Protein AF-0000000080589705 (afdb_homodimer)

pLDDT: mean 82.57, std 18.15, range [18.22, 97.38]

Radius of gyration: 17.24 Å; Cα contacts (8 Å, |Δi|>4): 292; chains: 2; bounding box: 43×40×52 Å

Sequence (240 aa):
MWFRGISSGHLKLGNVLEAKTDVSWNSKVSGYASSGDMDQWVVYLIQCPTKNNISWVTMIAGYSKYGNVKFAWELFNRLTEKDLLSVNAMISCIAQNNRRRPFSCSMRCLKLKIMSNQMKMWFRGISSGHLKLGNVLEAKTDVSWNSKVSGYASSGDMDQWVVYLIQCPTKNNISWVTMIAGYSKYGNVKFAWELFNRLTEKDLLSVNAMISCIAQNNRRRPFSCSMRCLKLKIMSNQMK

Solvent-accessible surface area (backbone atoms only — not comparable to full-atom values): 12926 Å² total; per-residue (Å²): 131,86,74,81,60,51,84,77,21,44,64,44,44,45,46,40,59,65,39,97,40,75,66,18,47,48,41,47,39,40,19,23,36,36,28,62,40,57,70,61,25,51,53,46,63,74,61,59,88,66,92,45,74,67,48,52,41,46,48,29,44,32,27,33,69,71,63,36,58,69,61,25,50,54,54,58,69,64,44,86,74,76,45,72,68,46,51,40,38,49,46,25,32,44,11,47,71,36,54,89,46,61,51,67,57,37,54,49,50,51,43,53,50,46,52,51,56,66,70,98,135,91,79,68,65,64,85,76,20,45,64,43,45,46,45,41,59,66,38,96,39,75,65,18,49,48,40,46,37,41,20,22,37,35,28,63,40,57,71,63,25,50,55,46,61,74,61,60,88,66,91,45,74,65,46,51,38,46,49,30,46,32,28,32,69,71,63,36,57,69,60,26,50,54,53,59,69,64,44,86,72,66,44,72,67,44,51,39,39,49,46,26,31,44,10,47,71,37,53,88,46,61,51,68,56,35,54,50,50,51,42,52,50,47,51,53,56,65,72,96

Organism: Ricinus communis (NCBI:txid3988)

Structure (mmCIF, N/CA/C/O backbone):
data_AF-0000000080589705-model_v1
#
loop_
_entity.id
_entity.type
_entity.pdbx_description
1 polymer 'Pentatricopeptide repeat-containing protein'
#
loop_
_atom_site.group_PDB
_atom_site.id
_atom_site.type_symbol
_atom_site.label_atom_id
_atom_site.label_alt_id
_atom_site.label_comp_id
_atom_site.label_asym_id
_atom_site.label_entity_id
_atom_site.label_seq_id
_atom_site.pdbx_PDB_ins_code
_atom_site.Cartn_x
_atom_site.Cartn_y
_atom_site.Cartn_z
_atom_site.occupancy
_atom_site.B_iso_or_equiv
_atom_site.auth_seq_id
_atom_site.auth_comp_id
_atom_site.auth_asym_id
_atom_site.auth_atom_id
_atom_site.pdbx_PDB_model_num
ATOM 1 N N . MET A 1 1 ? -16.641 -10.172 15.922 1 18.22 1 MET A N 1
ATOM 2 C CA . MET A 1 1 ? -15.852 -10 17.125 1 18.22 1 MET A CA 1
ATOM 3 C C . MET A 1 1 ? -14.656 -9.094 16.875 1 18.22 1 MET A C 1
ATOM 5 O O . MET A 1 1 ? -13.867 -8.82 17.781 1 18.22 1 MET A O 1
ATOM 9 N N . TRP A 1 2 ? -14.508 -8.742 15.898 1 19.73 2 TRP A N 1
ATOM 10 C CA . TRP A 1 2 ? -13.148 -8.617 15.383 1 19.73 2 TRP A CA 1
ATOM 11 C C . TRP A 1 2 ? -12.469 -7.363 15.922 1 19.73 2 TRP A C 1
ATOM 13 O O . TRP A 1 2 ? -11.352 -7.426 16.438 1 19.73 2 TRP A O 1
ATOM 23 N N . PHE A 1 3 ? -13.023 -6.105 15.461 1 29.8 3 PHE A N 1
ATOM 24 C CA . PHE A 1 3 ? -12.758 -4.672 15.43 1 29.8 3 PHE A CA 1
ATOM 25 C C . PHE A 1 3 ? -13.305 -3.996 16.688 1 29.8 3 PHE A C 1
ATOM 27 O O . PHE A 1 3 ? -13.875 -2.904 16.609 1 29.8 3 PHE A O 1
ATOM 34 N N . ARG A 1 4 ? -13.469 -4.379 17.812 1 32.69 4 ARG A N 1
ATOM 35 C CA . ARG A 1 4 ? -14.086 -3.676 18.938 1 32.69 4 ARG A CA 1
ATOM 36 C C . ARG A 1 4 ? -13.234 -2.479 19.359 1 32.69 4 ARG A C 1
ATOM 38 O O . ARG A 1 4 ? -12.102 -2.645 19.812 1 32.69 4 ARG A O 1
ATOM 45 N N . GLY A 1 5 ? -12.836 -1.234 18.891 1 34 5 GLY A N 1
ATOM 46 C CA . GLY A 1 5 ? -11.953 -0.521 17.984 1 34 5 GLY A CA 1
ATOM 47 C C . GLY A 1 5 ? -10.617 -0.159 18.609 1 34 5 GLY A C 1
ATOM 48 O O . GLY A 1 5 ? -10.391 -0.422 19.797 1 34 5 GLY A O 1
ATOM 49 N N . ILE A 1 6 ? -9.711 1.242 18.594 1 41.25 6 ILE A N 1
ATOM 50 C CA . ILE A 1 6 ? -8.422 1.865 18.859 1 41.25 6 ILE A CA 1
ATOM 51 C C . ILE A 1 6 ? -8.273 2.135 20.359 1 41.25 6 ILE A C 1
ATOM 53 O O . ILE A 1 6 ? -7.156 2.312 20.859 1 41.25 6 ILE A O 1
ATOM 57 N N . SER A 1 7 ? -8.992 2.365 21.125 1 40.03 7 SER A N 1
ATOM 58 C CA . SER A 1 7 ? -8.742 2.805 22.484 1 40.03 7 SER A CA 1
ATOM 59 C C . SER A 1 7 ? -8.031 1.723 23.297 1 40.03 7 SER A C 1
ATOM 61 O O . SER A 1 7 ? -7.031 1.992 23.953 1 40.03 7 SER A O 1
ATOM 63 N N . SER A 1 8 ? -8.57 0.608 23.672 1 40.66 8 SER A N 1
ATOM 64 C CA . SER A 1 8 ? -8.219 -0.76 24.031 1 40.66 8 SER A CA 1
ATOM 65 C C . SER A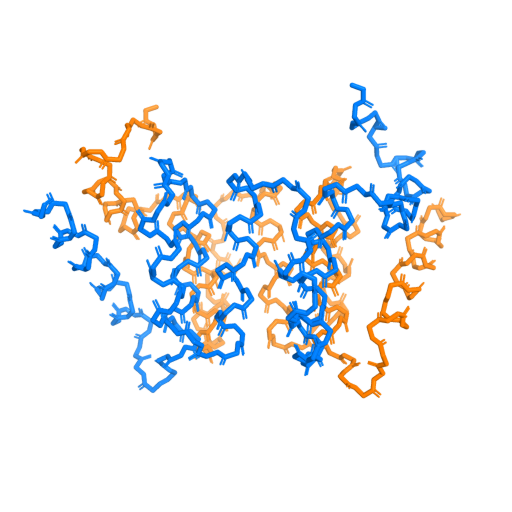 1 8 ? -7.547 -1.491 22.875 1 40.66 8 SER A C 1
ATOM 67 O O . SER A 1 8 ? -7.082 -2.621 23.031 1 40.66 8 SER A O 1
ATOM 69 N N . GLY A 1 9 ? -7.418 -0.94 21.75 1 43.78 9 GLY A N 1
ATOM 70 C CA . GLY A 1 9 ? -7.125 -1.167 20.344 1 43.78 9 GLY A CA 1
ATOM 71 C C . GLY A 1 9 ? -5.641 -1.311 20.062 1 43.78 9 GLY A C 1
ATOM 72 O O . GLY A 1 9 ? -5.234 -2.156 19.25 1 43.78 9 GLY A O 1
ATOM 73 N N . HIS A 1 10 ? -4.922 -0.305 20.688 1 50.44 10 HIS A N 1
ATOM 74 C CA . HIS A 1 10 ? -3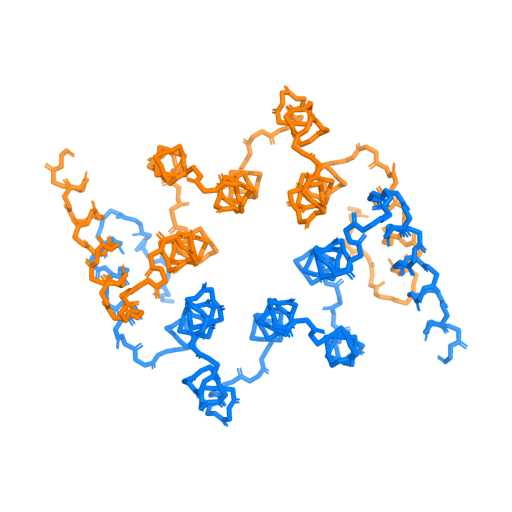.475 -0.363 20.516 1 50.44 10 HIS A CA 1
ATOM 75 C C . HIS A 1 10 ? -2.912 -1.683 21.031 1 50.44 10 HIS A C 1
ATOM 77 O O . HIS A 1 10 ? -2.037 -2.279 20.391 1 50.44 10 HIS A O 1
ATOM 83 N N . LEU A 1 11 ? -3.311 -1.905 22.281 1 51.06 11 LEU A N 1
ATOM 84 C CA . LEU A 1 11 ? -2.9 -3.197 22.828 1 51.06 11 LEU A CA 1
ATOM 85 C C . LEU A 1 11 ? -3.346 -4.332 21.906 1 51.06 11 LEU A C 1
ATOM 87 O O . LEU A 1 11 ? -2.604 -5.297 21.703 1 51.06 11 LEU A O 1
ATOM 91 N N . LYS A 1 12 ? -4.406 -4.105 21.391 1 55.84 12 LYS A N 1
ATOM 92 C CA . LYS A 1 12 ? -4.977 -5.09 20.469 1 55.84 12 LYS A CA 1
ATOM 93 C C . LYS A 1 12 ? -4.207 -5.121 19.156 1 55.84 12 LYS A C 1
ATOM 95 O O . LYS A 1 12 ? -3.957 -6.191 18.594 1 55.84 12 LYS A O 1
ATOM 100 N N . LEU A 1 13 ? -3.641 -3.914 18.984 1 61.09 13 LEU A N 1
ATOM 101 C CA . LEU A 1 13 ? -2.873 -3.881 17.734 1 61.09 13 LEU A CA 1
ATOM 102 C C . LEU A 1 13 ? -1.567 -4.656 17.891 1 61.09 13 LEU A C 1
ATOM 104 O O . LEU A 1 13 ? -1.202 -5.441 17 1 61.09 13 LEU A O 1
ATOM 108 N N . GLY A 1 14 ? -1.057 -4.379 19.078 1 63.47 14 GLY A N 1
ATOM 109 C CA . GLY A 1 14 ? 0.161 -5.129 19.344 1 63.47 14 GLY A CA 1
ATOM 110 C C . GLY A 1 14 ? -0.058 -6.629 19.391 1 63.47 14 GLY A C 1
ATOM 111 O O . GLY A 1 14 ? 0.742 -7.395 18.844 1 63.47 14 GLY A O 1
ATOM 112 N N . ASN A 1 15 ? -1.058 -6.906 19.938 1 65.81 15 ASN A N 1
ATOM 113 C CA . ASN A 1 15 ? -1.391 -8.32 20.031 1 65.81 15 ASN A CA 1
ATOM 114 C C . ASN A 1 15 ? -1.744 -8.914 18.672 1 65.81 15 ASN A C 1
ATOM 116 O O . ASN A 1 15 ? -1.37 -10.047 18.359 1 65.81 15 ASN A O 1
ATOM 120 N N . VAL A 1 16 ? -2.352 -8.094 18 1 64.5 16 VAL A N 1
ATOM 121 C CA . VAL A 1 16 ? -2.773 -8.547 16.688 1 64.5 16 VAL A CA 1
ATOM 122 C C . VAL A 1 16 ? -1.548 -8.789 15.805 1 64.5 16 VAL A C 1
ATOM 124 O O . VAL A 1 16 ? -1.5 -9.758 15.047 1 64.5 16 VAL A O 1
ATOM 127 N N . LEU A 1 17 ? -0.577 -7.918 16.047 1 72.81 17 LEU A N 1
ATOM 128 C CA . LEU A 1 17 ? 0.614 -8.031 15.219 1 72.81 17 LEU A CA 1
ATOM 129 C C . LEU A 1 17 ? 1.449 -9.242 15.625 1 72.81 17 LEU A C 1
ATOM 131 O O . LEU A 1 17 ? 2.213 -9.773 14.812 1 72.81 17 LEU A O 1
ATOM 135 N N . GLU A 1 18 ? 1.1 -9.648 16.812 1 73.75 18 GLU A N 1
ATOM 136 C CA . GLU A 1 18 ? 1.906 -10.766 17.297 1 73.75 18 GLU A CA 1
ATOM 137 C C . GLU A 1 18 ? 1.165 -12.094 17.141 1 73.75 18 GLU A C 1
ATOM 139 O O . GLU A 1 18 ? 1.788 -13.141 16.984 1 73.75 18 GLU A O 1
ATOM 144 N N . ALA A 1 19 ? -0.093 -11.977 17.109 1 76.81 19 ALA A N 1
ATOM 145 C CA . ALA A 1 19 ? -0.904 -13.18 16.969 1 76.81 19 ALA A CA 1
ATOM 146 C C . ALA A 1 19 ? -0.835 -13.711 15.539 1 76.81 19 ALA A C 1
ATOM 148 O O . ALA A 1 19 ? -0.583 -12.953 14.594 1 76.81 19 ALA A O 1
ATOM 149 N N . LYS A 1 20 ? -0.978 -15.078 15.492 1 80.94 20 LYS A N 1
ATOM 150 C CA . LYS A 1 20 ? -1.036 -15.703 14.172 1 80.94 20 LYS A CA 1
ATOM 151 C C . LYS A 1 20 ? -2.436 -15.594 13.57 1 80.94 20 LYS A C 1
ATOM 153 O O . LYS A 1 20 ? -3.271 -16.469 13.766 1 80.94 20 LYS A O 1
ATOM 158 N N . THR A 1 21 ? -2.645 -14.586 13.031 1 83.12 21 THR A N 1
ATOM 159 C CA . THR A 1 21 ? -3.914 -14.297 12.375 1 83.12 21 THR A CA 1
ATOM 160 C C . THR A 1 21 ? -3.688 -13.844 10.93 1 83.12 21 THR A C 1
ATOM 162 O O . THR A 1 21 ?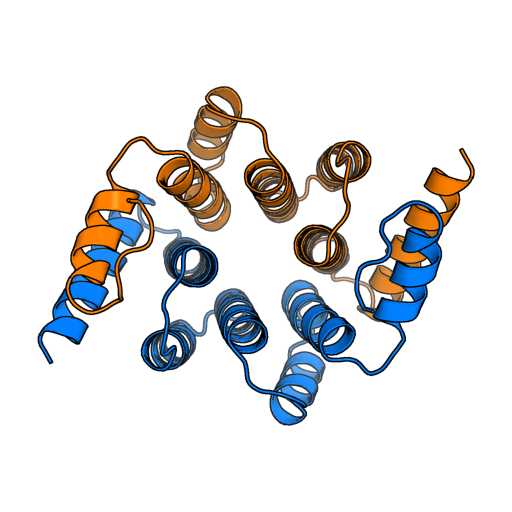 -2.549 -13.609 10.523 1 83.12 21 THR A O 1
ATOM 165 N N . ASP A 1 22 ? -4.789 -13.859 10.188 1 83.94 22 ASP A N 1
ATOM 166 C CA . ASP A 1 22 ? -4.711 -13.336 8.828 1 83.94 22 ASP A CA 1
ATOM 167 C C . ASP A 1 22 ? -4.191 -11.898 8.82 1 83.94 22 ASP A C 1
ATOM 169 O O . ASP A 1 22 ? -3.451 -11.508 7.914 1 83.94 22 ASP A O 1
ATOM 173 N N . VAL A 1 23 ? -4.523 -11.242 9.859 1 80.62 23 VAL A N 1
ATOM 174 C CA . VAL A 1 23 ? -4.137 -9.844 9.969 1 80.62 23 VAL A CA 1
ATOM 175 C C . VAL A 1 23 ? -2.625 -9.734 10.164 1 80.62 23 VAL A C 1
ATOM 177 O O . VAL A 1 23 ? -1.955 -8.977 9.461 1 80.62 23 VAL A O 1
ATOM 180 N N . SER A 1 24 ? -2.143 -10.516 11.102 1 86.62 24 SER A N 1
ATOM 181 C CA . SER A 1 24 ? -0.706 -10.461 11.352 1 86.62 24 SER A CA 1
ATOM 182 C C . SER A 1 24 ? 0.085 -10.953 10.141 1 86.62 24 SER A C 1
ATOM 184 O O . SER A 1 24 ? 1.175 -10.445 9.867 1 86.62 24 SER A O 1
ATOM 186 N N . TRP A 1 25 ? -0.465 -11.945 9.414 1 91.94 25 TRP A N 1
ATOM 187 C CA . TRP A 1 25 ? 0.205 -12.438 8.211 1 91.94 25 TRP A CA 1
ATOM 188 C C . TRP A 1 25 ? 0.369 -11.32 7.188 1 91.94 25 TRP A C 1
ATOM 190 O O . TRP A 1 25 ? 1.463 -11.109 6.656 1 91.94 25 TRP A O 1
ATOM 200 N N . ASN A 1 26 ? -0.73 -10.602 6.945 1 91.12 26 ASN A N 1
ATOM 201 C CA . ASN A 1 26 ? -0.671 -9.508 5.984 1 91.12 26 ASN A CA 1
ATOM 202 C C . ASN A 1 26 ? 0.351 -8.453 6.395 1 91.12 26 ASN A C 1
ATOM 204 O O . ASN A 1 26 ? 1.049 -7.895 5.547 1 91.12 26 ASN A O 1
ATOM 208 N N . SER A 1 27 ? 0.414 -8.227 7.637 1 91.44 27 SER A N 1
ATOM 209 C CA . SER A 1 27 ? 1.369 -7.242 8.141 1 91.44 27 SER A CA 1
ATOM 210 C C . SER A 1 27 ? 2.805 -7.723 7.945 1 91.44 27 SER A C 1
ATOM 212 O O . SER A 1 27 ? 3.68 -6.938 7.566 1 91.44 27 SER A O 1
ATOM 214 N N . LYS A 1 28 ? 3 -8.977 8.172 1 93.56 28 LYS A N 1
ATOM 215 C CA . LYS A 1 28 ? 4.336 -9.539 8.016 1 93.56 28 LYS A CA 1
ATOM 216 C C . LYS A 1 28 ? 4.758 -9.555 6.547 1 93.56 28 LYS A C 1
ATOM 218 O O . LYS A 1 28 ? 5.887 -9.188 6.219 1 93.56 28 LYS A O 1
ATOM 223 N N . VAL A 1 29 ? 3.865 -9.914 5.738 1 95.31 29 VAL A N 1
ATOM 224 C CA . VAL A 1 29 ? 4.16 -9.93 4.309 1 95.31 29 VAL A CA 1
ATOM 225 C C . VAL A 1 29 ? 4.496 -8.516 3.84 1 95.31 29 VAL A C 1
ATOM 227 O O . VAL A 1 29 ? 5.512 -8.297 3.174 1 95.31 29 VAL A O 1
ATOM 230 N N . SER A 1 30 ? 3.664 -7.566 4.215 1 95.44 30 SER A N 1
ATOM 231 C CA . SER A 1 30 ? 3.912 -6.18 3.844 1 95.44 30 SER A CA 1
ATOM 232 C C . SER A 1 30 ? 5.207 -5.664 4.461 1 95.44 30 SER A C 1
ATOM 234 O O . SER A 1 30 ? 5.969 -4.941 3.811 1 95.44 30 SER A O 1
ATOM 236 N N . GLY A 1 31 ? 5.449 -6.047 5.695 1 93.94 31 GLY A N 1
ATOM 237 C CA . GLY A 1 31 ? 6.633 -5.59 6.41 1 93.94 31 GLY A CA 1
ATOM 238 C C . GLY A 1 31 ? 7.926 -6.129 5.824 1 93.94 31 GLY A C 1
ATOM 239 O O . GLY A 1 31 ? 8.867 -5.371 5.586 1 93.94 31 GLY A O 1
ATOM 240 N N . TYR A 1 32 ? 7.977 -7.371 5.539 1 95.69 32 TYR A N 1
ATOM 241 C CA . TYR A 1 32 ? 9.18 -7.977 4.977 1 95.69 32 TYR A CA 1
ATOM 242 C C . TYR A 1 32 ? 9.422 -7.484 3.555 1 95.69 32 TYR A C 1
ATOM 244 O O . TYR A 1 32 ? 10.57 -7.316 3.139 1 95.69 32 TYR A O 1
ATOM 252 N N . ALA A 1 33 ? 8.352 -7.238 2.816 1 96.62 33 ALA A N 1
ATOM 253 C CA . ALA A 1 33 ? 8.516 -6.641 1.495 1 96.62 33 ALA A CA 1
ATOM 254 C C . ALA A 1 33 ? 9.117 -5.242 1.598 1 96.62 33 ALA A C 1
ATOM 256 O O . ALA A 1 33 ? 10.039 -4.898 0.853 1 96.62 33 ALA A O 1
ATOM 257 N N . SER A 1 34 ? 8.68 -4.488 2.578 1 95.88 34 SER A N 1
ATOM 258 C CA . SER A 1 34 ? 9.094 -3.096 2.725 1 95.88 34 SER A CA 1
ATOM 259 C C . SER A 1 34 ? 10.508 -2.996 3.283 1 95.88 34 SER A C 1
ATOM 261 O O . SER A 1 34 ? 11.242 -2.066 2.953 1 95.88 34 SER A O 1
ATOM 263 N N . SER A 1 35 ? 10.898 -3.965 4.062 1 94.75 35 SER A N 1
ATOM 264 C CA . SER A 1 35 ? 12.227 -3.949 4.66 1 94.75 35 SER A CA 1
ATOM 265 C C . SER A 1 35 ? 13.281 -4.473 3.688 1 94.75 35 SER A C 1
ATOM 267 O O . SER A 1 35 ? 14.484 -4.309 3.914 1 94.75 35 SER A O 1
ATOM 269 N N . GLY A 1 36 ? 12.781 -5.164 2.666 1 94.12 36 GLY A N 1
ATOM 270 C CA . GLY A 1 36 ? 13.703 -5.715 1.683 1 94.12 36 GLY A CA 1
ATOM 271 C C . GLY A 1 36 ? 14.211 -7.094 2.055 1 94.12 36 GLY A C 1
ATOM 272 O O . GLY A 1 36 ? 15.203 -7.57 1.488 1 94.12 36 GLY A O 1
ATOM 273 N N . ASP A 1 37 ? 13.641 -7.641 3.051 1 95.81 37 ASP A N 1
ATOM 274 C CA . ASP A 1 37 ? 13.992 -9.008 3.426 1 95.81 37 ASP A CA 1
ATOM 275 C C . ASP A 1 37 ? 13.234 -10.023 2.572 1 95.81 37 ASP A C 1
ATOM 277 O O . ASP A 1 37 ? 12.266 -10.633 3.031 1 95.81 37 ASP A O 1
ATOM 281 N N . MET A 1 38 ? 13.719 -10.289 1.404 1 95.62 38 MET A N 1
ATOM 282 C CA . MET A 1 38 ? 13.039 -11.125 0.419 1 95.62 38 MET A CA 1
ATOM 283 C C . MET A 1 38 ? 12.938 -12.562 0.905 1 95.62 38 MET A C 1
ATOM 285 O O . MET A 1 38 ? 11.938 -13.234 0.661 1 95.62 38 MET A O 1
ATOM 289 N N . ASP A 1 39 ? 13.961 -13.031 1.603 1 96.19 39 ASP A N 1
ATOM 290 C CA . ASP A 1 39 ? 13.945 -14.406 2.078 1 96.19 39 ASP A CA 1
ATOM 291 C C . ASP A 1 39 ? 12.758 -14.656 3 1 96.19 39 ASP A C 1
ATOM 293 O O . ASP A 1 39 ? 11.992 -15.609 2.795 1 96.19 39 ASP A O 1
ATOM 297 N N . GLN A 1 40 ? 12.602 -13.797 3.955 1 96.19 40 GLN A N 1
ATOM 298 C CA . GLN A 1 40 ? 11.477 -13.961 4.867 1 96.19 40 GLN A CA 1
ATOM 299 C C . GLN A 1 40 ? 10.156 -13.695 4.16 1 96.19 40 GLN A C 1
ATOM 301 O O . GLN A 1 40 ? 9.141 -14.328 4.469 1 96.19 40 GLN A O 1
ATOM 306 N N . TRP A 1 41 ? 10.117 -12.789 3.242 1 97.06 41 TRP A N 1
ATOM 307 C CA . TRP A 1 41 ? 8.914 -12.492 2.48 1 97.06 41 TRP A CA 1
ATOM 308 C C . TRP A 1 41 ? 8.406 -13.742 1.763 1 97.06 41 TRP A C 1
ATOM 310 O O . TRP A 1 41 ? 7.219 -14.07 1.837 1 97.06 41 TRP A O 1
ATOM 320 N N . VAL A 1 42 ? 9.312 -14.477 1.186 1 96.38 42 VAL A N 1
ATOM 321 C CA . VAL A 1 42 ? 8.961 -15.68 0.433 1 96.38 42 VAL A CA 1
ATOM 322 C C . VAL A 1 42 ? 8.469 -16.766 1.389 1 96.38 42 VAL A C 1
ATOM 324 O O . VAL A 1 42 ? 7.52 -17.484 1.078 1 96.38 42 VAL A O 1
ATOM 327 N N . VAL A 1 43 ? 9.07 -16.812 2.488 1 96.31 43 VAL A N 1
ATOM 328 C CA . VAL A 1 43 ? 8.656 -17.781 3.492 1 96.31 43 VAL A CA 1
ATOM 329 C C . VAL A 1 43 ? 7.195 -17.562 3.871 1 96.31 43 VAL A C 1
ATOM 331 O O . VAL A 1 43 ? 6.41 -18.5 3.934 1 96.31 43 VAL A O 1
ATOM 334 N N . TYR A 1 44 ? 6.836 -16.375 4.07 1 95.06 44 TYR A N 1
ATOM 335 C CA . TYR A 1 44 ? 5.465 -16.062 4.457 1 95.06 44 TYR A CA 1
ATOM 336 C C . TYR A 1 44 ? 4.512 -16.25 3.281 1 95.06 44 TYR A C 1
ATOM 338 O O . TYR A 1 44 ? 3.357 -16.641 3.465 1 95.06 44 TYR A O 1
ATOM 346 N N . LEU A 1 45 ? 4.988 -15.992 2.051 1 96.19 45 LEU A N 1
ATOM 347 C CA . LEU A 1 45 ? 4.137 -16.203 0.886 1 96.19 45 LEU A CA 1
ATOM 348 C C . LEU A 1 45 ? 3.727 -17.672 0.776 1 96.19 45 LEU A C 1
ATOM 350 O O . LEU A 1 45 ? 2.564 -17.969 0.493 1 96.19 45 LEU A O 1
ATOM 354 N N . ILE A 1 46 ? 4.684 -18.453 1.12 1 94.06 46 ILE A N 1
ATOM 355 C CA . ILE A 1 46 ? 4.445 -19.891 1.028 1 94.06 46 ILE A CA 1
ATOM 356 C C . ILE A 1 46 ? 3.5 -20.328 2.143 1 94.06 46 ILE A C 1
ATOM 358 O O . ILE A 1 46 ? 2.682 -21.234 1.949 1 94.06 46 ILE A O 1
ATOM 362 N N . GLN A 1 47 ? 3.506 -19.641 3.23 1 92.69 47 GLN A N 1
ATOM 363 C CA . GLN A 1 47 ? 2.729 -20.016 4.406 1 92.69 47 GLN A CA 1
ATOM 364 C C . GLN A 1 47 ? 1.443 -19.203 4.5 1 92.69 47 GLN A C 1
ATOM 366 O O . GLN A 1 47 ? 0.969 -18.906 5.602 1 92.69 47 GLN A O 1
ATOM 371 N N . CYS A 1 48 ? 0.833 -18.828 3.438 1 94.31 48 CYS A N 1
ATOM 372 C CA . CYS A 1 48 ? -0.398 -18.047 3.475 1 94.31 48 CYS A CA 1
ATOM 373 C C . CYS A 1 48 ? -1.539 -18.859 4.078 1 94.31 48 CYS A C 1
ATOM 375 O O . CYS A 1 48 ? -1.93 -19.891 3.533 1 94.31 48 CYS A O 1
ATOM 377 N N . PRO A 1 49 ? -2.076 -18.406 5.184 1 88.06 49 PRO A N 1
ATOM 378 C CA . PRO A 1 49 ? -3.109 -19.203 5.852 1 88.06 49 PRO A CA 1
ATOM 379 C C . PRO A 1 49 ? -4.43 -19.219 5.082 1 88.06 49 PRO A C 1
ATOM 381 O O . PRO A 1 49 ? -5.098 -20.266 5.023 1 88.06 49 PRO A O 1
ATOM 384 N N . THR A 1 50 ? -4.914 -18.062 4.629 1 86.5 50 THR A N 1
ATOM 385 C CA . THR A 1 50 ? -6.148 -17.906 3.865 1 86.5 50 THR A CA 1
ATOM 386 C C . THR A 1 50 ? -5.938 -16.969 2.682 1 86.5 50 THR A C 1
ATOM 388 O O . THR A 1 50 ? -5.422 -15.859 2.846 1 86.5 50 THR A O 1
ATOM 391 N N . LYS A 1 51 ? -6.348 -17.578 1.571 1 84.44 51 LYS A N 1
ATOM 392 C CA . LYS A 1 51 ? -6.281 -16.719 0.386 1 84.44 51 LYS A CA 1
ATOM 393 C C . LYS A 1 51 ? -7.609 -16.016 0.138 1 84.44 51 LYS A C 1
ATOM 395 O O . LYS A 1 51 ? -8.602 -16.656 -0.223 1 84.44 51 LYS A O 1
ATOM 400 N N . ASN A 1 52 ? -7.555 -14.797 0.47 1 86.62 52 ASN A N 1
ATOM 401 C CA . ASN A 1 52 ? -8.703 -13.93 0.2 1 86.62 52 ASN A CA 1
ATOM 402 C C . ASN A 1 52 ? -8.281 -12.656 -0.532 1 86.62 52 ASN A C 1
ATOM 404 O O . ASN A 1 52 ? -7.129 -12.523 -0.94 1 86.62 52 ASN A O 1
ATOM 408 N N . ASN A 1 53 ? -9.227 -11.727 -0.721 1 86.5 53 ASN A N 1
ATOM 409 C CA . ASN A 1 53 ? -8.961 -10.523 -1.502 1 86.5 53 ASN A CA 1
ATOM 410 C C . ASN A 1 53 ? -7.844 -9.695 -0.877 1 86.5 53 ASN A C 1
ATOM 412 O O . ASN A 1 53 ? -6.965 -9.195 -1.584 1 86.5 53 ASN A O 1
ATOM 416 N N . ILE A 1 54 ? -7.828 -9.664 0.417 1 87.75 54 ILE A N 1
ATOM 417 C CA . ILE A 1 54 ? -6.855 -8.836 1.119 1 87.75 54 ILE A CA 1
ATOM 418 C C . ILE A 1 54 ? -5.461 -9.438 0.971 1 87.75 54 ILE A C 1
ATOM 420 O O . ILE A 1 54 ? -4.496 -8.719 0.694 1 87.75 54 ILE A O 1
ATOM 424 N N . SER A 1 55 ? -5.352 -10.727 1.12 1 90.88 55 SER A N 1
ATOM 425 C CA . SER A 1 55 ? -4.043 -11.359 1.007 1 90.88 55 SER A CA 1
ATOM 426 C C . SER A 1 55 ? -3.496 -11.25 -0.414 1 90.88 55 SER A C 1
ATOM 428 O O . SER A 1 55 ? -2.297 -11.055 -0.61 1 90.88 55 SER A O 1
ATOM 430 N N . TRP A 1 56 ? -4.402 -11.336 -1.408 1 93 56 TRP A N 1
ATOM 431 C CA . TRP A 1 56 ? -3.975 -11.203 -2.799 1 93 56 TRP A CA 1
ATOM 432 C C . TRP A 1 56 ? -3.455 -9.797 -3.082 1 93 56 TRP A C 1
ATOM 434 O O . TRP A 1 56 ? -2.41 -9.633 -3.713 1 93 56 TRP A O 1
ATOM 444 N N . VAL A 1 57 ? -4.137 -8.852 -2.621 1 93.25 57 VAL A N 1
ATOM 445 C CA . VAL A 1 57 ? -3.705 -7.473 -2.82 1 93.25 57 VAL A CA 1
ATOM 446 C C . VAL A 1 57 ? -2.371 -7.242 -2.117 1 93.25 57 VAL A C 1
ATOM 448 O O . VAL A 1 57 ? -1.489 -6.562 -2.65 1 93.25 57 VAL A O 1
ATOM 451 N N . THR A 1 58 ? -2.219 -7.883 -0.932 1 95 58 THR A N 1
ATOM 452 C CA . THR A 1 58 ? -0.973 -7.785 -0.179 1 95 58 THR A CA 1
ATOM 453 C C . THR A 1 58 ? 0.182 -8.398 -0.962 1 95 58 THR A C 1
ATOM 455 O O . THR A 1 58 ? 1.287 -7.855 -0.982 1 95 58 THR A O 1
ATOM 458 N N . MET A 1 59 ? -0.114 -9.477 -1.629 1 96.56 59 MET A N 1
ATOM 459 C CA . MET A 1 59 ? 0.911 -10.141 -2.43 1 96.56 59 MET A CA 1
ATOM 460 C C . MET A 1 59 ? 1.274 -9.305 -3.652 1 96.56 59 MET A C 1
ATOM 462 O O . MET A 1 59 ? 2.447 -9.211 -4.02 1 96.56 59 MET A O 1
ATOM 466 N N . ILE A 1 60 ? 0.298 -8.672 -4.246 1 96.5 60 ILE A N 1
ATOM 467 C CA . ILE A 1 60 ? 0.554 -7.789 -5.379 1 96.5 60 ILE A CA 1
ATOM 468 C C . ILE A 1 60 ? 1.49 -6.66 -4.945 1 96.5 60 ILE A C 1
ATOM 470 O O . ILE A 1 60 ? 2.477 -6.371 -5.625 1 96.5 60 ILE A O 1
ATOM 474 N N . ALA A 1 61 ? 1.2 -6.074 -3.799 1 96.88 61 ALA A N 1
ATOM 475 C CA . ALA A 1 61 ? 2.045 -5.004 -3.283 1 96.88 61 ALA A CA 1
ATOM 476 C C . ALA A 1 61 ? 3.463 -5.5 -3.016 1 96.88 61 ALA A C 1
ATOM 478 O O . ALA A 1 61 ? 4.434 -4.781 -3.262 1 96.88 61 ALA A O 1
ATOM 479 N N . GLY A 1 62 ? 3.582 -6.699 -2.562 1 97.06 62 GLY A N 1
ATOM 480 C CA . GLY A 1 62 ? 4.895 -7.281 -2.324 1 97.06 62 GLY A CA 1
ATOM 481 C C . GLY A 1 62 ? 5.691 -7.496 -3.596 1 97.06 62 GLY A C 1
ATOM 482 O O . GLY A 1 62 ? 6.859 -7.105 -3.676 1 97.06 62 GLY A O 1
ATOM 483 N N . TYR A 1 63 ? 5.109 -8.062 -4.547 1 97.38 63 TYR A N 1
ATOM 484 C CA . TYR A 1 63 ? 5.773 -8.273 -5.828 1 97.38 63 TYR A CA 1
ATOM 485 C C . TYR A 1 63 ? 6.168 -6.949 -6.469 1 97.38 63 TYR A C 1
ATOM 487 O O . TYR A 1 63 ? 7.199 -6.859 -7.141 1 97.38 63 TYR A O 1
ATOM 495 N N . SER A 1 64 ? 5.281 -5.969 -6.27 1 97.06 64 SER A N 1
ATOM 496 C CA . SER A 1 64 ? 5.586 -4.629 -6.762 1 97.06 64 SER A CA 1
ATOM 497 C C . SER A 1 64 ? 6.898 -4.109 -6.188 1 97.06 64 SER A C 1
ATOM 499 O O . SER A 1 64 ? 7.73 -3.562 -6.914 1 97.06 64 SER A O 1
ATOM 501 N N . LYS A 1 65 ? 7.145 -4.34 -4.938 1 95.19 65 LYS A N 1
ATOM 502 C CA . LYS A 1 65 ? 8.328 -3.836 -4.246 1 95.19 65 LYS A CA 1
ATOM 503 C C . LYS A 1 65 ? 9.594 -4.523 -4.754 1 95.19 65 LYS A C 1
ATOM 505 O O . LYS A 1 65 ? 10.664 -3.908 -4.801 1 95.19 65 LYS A O 1
ATOM 510 N N . TYR A 1 66 ? 9.391 -5.715 -5.188 1 95.94 66 TYR A N 1
ATOM 511 C CA . TYR A 1 66 ? 10.555 -6.469 -5.652 1 95.94 66 TYR A CA 1
ATOM 512 C C . TYR A 1 66 ? 10.641 -6.445 -7.176 1 95.94 66 TYR A C 1
ATOM 514 O O . TYR A 1 66 ? 11.414 -7.203 -7.77 1 95.94 66 TYR A O 1
ATOM 522 N N . GLY A 1 67 ? 9.789 -5.715 -7.809 1 95.44 67 GLY A N 1
ATOM 523 C CA . GLY A 1 67 ? 9.898 -5.426 -9.227 1 95.44 67 GLY A CA 1
ATOM 524 C C . GLY A 1 67 ? 9.398 -6.551 -10.109 1 95.44 67 GLY A C 1
ATOM 525 O O . GLY A 1 67 ? 9.75 -6.629 -11.289 1 95.44 67 GLY A O 1
ATOM 526 N N . ASN A 1 68 ? 8.672 -7.395 -9.5 1 96.56 68 ASN A N 1
ATOM 527 C CA . ASN A 1 68 ? 8.109 -8.492 -10.289 1 96.56 68 ASN A CA 1
ATOM 528 C C . ASN A 1 68 ? 6.723 -8.141 -10.82 1 96.56 68 ASN A C 1
ATOM 530 O O . ASN A 1 68 ? 5.719 -8.688 -10.352 1 96.56 68 ASN A O 1
ATOM 534 N N . VAL A 1 69 ? 6.594 -7.414 -11.859 1 95.38 69 VAL A N 1
ATOM 535 C CA . VAL A 1 69 ? 5.359 -6.883 -12.43 1 95.38 69 VAL A CA 1
ATOM 536 C C . VAL A 1 69 ? 4.559 -8.016 -13.078 1 95.38 69 VAL A C 1
ATOM 538 O O . VAL A 1 69 ? 3.328 -8.031 -13 1 95.38 69 VAL A O 1
ATOM 541 N N . LYS A 1 70 ? 5.277 -8.93 -13.641 1 95.12 70 LYS A N 1
ATOM 542 C CA . LYS A 1 70 ? 4.598 -10.039 -14.297 1 95.12 70 LYS A CA 1
ATOM 543 C C . LYS A 1 70 ? 3.752 -10.828 -13.305 1 95.12 70 LYS A C 1
ATOM 545 O O . LYS A 1 70 ? 2.57 -11.078 -13.555 1 95.12 70 LYS A O 1
ATOM 550 N N . PHE A 1 71 ? 4.316 -11.148 -12.195 1 95.75 71 PHE A N 1
ATOM 551 C CA . PHE A 1 71 ? 3.59 -11.938 -11.211 1 95.75 71 PHE A CA 1
ATOM 552 C C . PHE A 1 71 ? 2.498 -11.109 -10.547 1 95.75 71 PHE A C 1
ATOM 554 O O . PHE A 1 71 ? 1.438 -11.625 -10.195 1 95.75 71 PHE A O 1
ATOM 561 N N . ALA A 1 72 ? 2.73 -9.867 -10.352 1 96.5 72 ALA A N 1
ATOM 562 C CA . ALA A 1 72 ? 1.69 -8.977 -9.852 1 96.5 72 ALA A CA 1
ATOM 563 C C . ALA A 1 72 ? 0.472 -8.984 -10.766 1 96.5 72 ALA A C 1
ATOM 565 O O . ALA A 1 72 ? -0.666 -9.07 -10.297 1 96.5 72 ALA A O 1
ATOM 566 N N . TRP A 1 73 ? 0.734 -8.984 -12.062 1 93.5 73 TRP A N 1
ATOM 567 C CA . TRP A 1 73 ? -0.341 -9.008 -13.047 1 93.5 73 TRP A CA 1
ATOM 568 C C . TRP A 1 73 ? -1.089 -10.336 -13.016 1 93.5 73 TRP A C 1
ATOM 570 O O . TRP A 1 73 ? -2.312 -10.367 -13.164 1 93.5 73 TRP A O 1
ATOM 580 N N . GLU A 1 74 ? -0.386 -11.352 -12.859 1 94.25 74 GLU A N 1
ATOM 581 C CA . GLU A 1 74 ? -1.021 -12.664 -12.773 1 94.25 74 GLU A CA 1
ATOM 582 C C . GLU A 1 74 ? -1.967 -12.742 -11.586 1 94.25 74 GLU A C 1
ATOM 584 O O . GLU A 1 74 ? -3.086 -13.25 -11.703 1 94.25 74 GLU A O 1
ATOM 589 N N . LEU A 1 75 ? -1.541 -12.266 -10.484 1 93.88 75 LEU A N 1
ATOM 590 C CA . LEU A 1 75 ? -2.383 -12.266 -9.289 1 93.88 75 LEU A CA 1
ATOM 591 C C . LEU A 1 75 ? -3.59 -11.352 -9.484 1 93.88 75 LEU A C 1
ATOM 593 O O . LEU A 1 75 ? -4.715 -11.727 -9.133 1 93.88 75 LEU A O 1
ATOM 597 N N . PHE A 1 76 ? -3.352 -10.211 -10.016 1 93.38 76 PHE A N 1
ATOM 598 C CA . PHE A 1 76 ? -4.426 -9.258 -10.273 1 93.38 76 PHE A CA 1
ATOM 599 C C . PHE A 1 76 ? -5.5 -9.883 -11.164 1 93.38 76 PHE A C 1
ATOM 601 O O . PHE A 1 76 ? -6.695 -9.711 -10.914 1 93.38 76 PHE A O 1
ATOM 608 N N . ASN A 1 77 ? -5.043 -10.609 -12.102 1 89.81 77 ASN A N 1
ATOM 609 C CA . ASN A 1 77 ? -5.973 -11.234 -13.031 1 89.81 77 ASN A CA 1
ATOM 610 C C . ASN A 1 77 ? -6.773 -12.352 -12.359 1 89.81 77 ASN A C 1
ATOM 612 O O . ASN A 1 77 ? -7.887 -12.656 -12.781 1 89.81 77 ASN A O 1
ATOM 616 N N . ARG A 1 78 ? -6.312 -12.867 -11.312 1 88.94 78 ARG A N 1
ATOM 617 C CA . ARG A 1 78 ? -6.965 -13.984 -10.633 1 88.94 78 ARG A CA 1
ATOM 618 C C . ARG A 1 78 ? -7.969 -13.484 -9.594 1 88.94 78 ARG A C 1
ATOM 620 O O . ARG A 1 78 ? -8.805 -14.25 -9.117 1 88.94 78 ARG A O 1
ATOM 627 N N . LEU A 1 79 ? -7.855 -12.219 -9.289 1 87.12 79 LEU A N 1
ATOM 628 C CA . LEU A 1 79 ? -8.852 -11.672 -8.375 1 87.12 79 LEU A CA 1
ATOM 629 C C . LEU A 1 79 ? -10.25 -11.742 -8.984 1 87.12 79 LEU A C 1
ATOM 631 O O . LEU A 1 79 ? -10.461 -11.297 -10.109 1 87.12 79 LEU A O 1
ATOM 635 N N . THR A 1 80 ? -11.125 -12.344 -8.242 1 81.88 80 THR A N 1
ATOM 636 C CA . THR A 1 80 ? -12.5 -12.492 -8.711 1 81.88 80 THR A CA 1
ATOM 637 C C . THR A 1 80 ? -13.203 -11.141 -8.742 1 81.88 80 THR A C 1
ATOM 639 O O . THR A 1 80 ? -13.961 -10.844 -9.68 1 81.88 80 THR A O 1
ATOM 642 N N . GLU A 1 81 ? -12.969 -10.406 -7.633 1 77.88 81 GLU A N 1
ATOM 643 C CA . GLU A 1 81 ? -13.492 -9.047 -7.562 1 77.88 81 GLU A CA 1
ATOM 644 C C . GLU A 1 81 ? -12.352 -8.031 -7.469 1 77.88 81 GLU A C 1
ATOM 646 O O . GLU A 1 81 ? -11.562 -8.062 -6.531 1 77.88 81 GLU A O 1
ATOM 651 N N . LYS A 1 82 ? -12.273 -7.273 -8.586 1 80.12 82 LYS A N 1
ATOM 652 C CA . LYS A 1 82 ? -11.297 -6.188 -8.562 1 80.12 82 LYS A CA 1
ATOM 653 C C . LYS A 1 82 ? -11.891 -4.922 -7.961 1 80.12 82 LYS A C 1
ATOM 655 O O . LYS A 1 82 ? -12.797 -4.316 -8.539 1 80.12 82 LYS A O 1
ATOM 660 N N . ASP A 1 83 ? -11.383 -4.688 -6.746 1 80.31 83 ASP A N 1
ATOM 661 C CA . ASP A 1 83 ? -11.883 -3.492 -6.082 1 80.31 83 ASP A CA 1
ATOM 662 C C . ASP A 1 83 ? -10.859 -2.365 -6.125 1 80.31 83 ASP A C 1
ATOM 664 O O . ASP A 1 83 ? -9.836 -2.477 -6.805 1 80.31 83 ASP A O 1
ATOM 668 N N . LEU A 1 84 ? -11.242 -1.321 -5.492 1 75.81 84 LEU A N 1
ATOM 669 C CA . LEU A 1 84 ? -10.43 -0.108 -5.562 1 75.81 84 LEU A CA 1
ATOM 670 C C . LEU A 1 84 ? -9.047 -0.34 -4.957 1 75.81 84 LEU A C 1
ATOM 672 O O . LEU A 1 84 ? -8.062 0.236 -5.418 1 75.81 84 LEU A O 1
ATOM 676 N N . LEU A 1 85 ? -8.977 -1.211 -3.975 1 84.06 85 LEU A N 1
ATOM 677 C CA . LEU A 1 85 ? -7.703 -1.488 -3.322 1 84.06 85 LEU A CA 1
ATOM 678 C C . LEU A 1 85 ? -6.762 -2.229 -4.262 1 84.06 85 LEU A C 1
ATOM 680 O O . LEU A 1 85 ? -5.574 -1.904 -4.34 1 84.06 85 LEU A O 1
ATOM 684 N N . SER A 1 86 ? -7.324 -3.205 -4.992 1 89.31 86 SER A N 1
ATOM 685 C CA . SER A 1 86 ? -6.488 -3.984 -5.902 1 89.31 86 SER A CA 1
ATOM 686 C C . SER A 1 86 ? -6.07 -3.156 -7.113 1 89.31 86 SER A C 1
ATOM 688 O O . SER A 1 86 ? -4.941 -3.281 -7.598 1 89.31 86 SER A O 1
ATOM 690 N N . VAL A 1 87 ? -6.98 -2.365 -7.586 1 86.12 87 VAL A N 1
ATOM 691 C CA . VAL A 1 87 ? -6.668 -1.493 -8.719 1 86.12 87 VAL A CA 1
ATOM 692 C C . VAL A 1 87 ? -5.57 -0.509 -8.32 1 86.12 87 VAL A C 1
ATOM 694 O O . VAL A 1 87 ? -4.613 -0.299 -9.07 1 86.12 87 VAL A O 1
ATOM 697 N N . ASN A 1 88 ? -5.598 0.019 -7.16 1 88.5 88 ASN A N 1
ATOM 698 C CA . ASN A 1 88 ? -4.586 0.953 -6.676 1 88.5 88 ASN A CA 1
ATOM 699 C C . ASN A 1 88 ? -3.234 0.271 -6.492 1 88.5 88 ASN A C 1
ATOM 701 O O . ASN A 1 88 ? -2.189 0.874 -6.746 1 88.5 88 ASN A O 1
ATOM 705 N N . ALA A 1 89 ? -3.324 -0.955 -6.023 1 92.88 89 ALA A N 1
ATOM 706 C CA . ALA A 1 89 ? -2.08 -1.706 -5.875 1 92.88 89 ALA A CA 1
ATOM 707 C C . ALA A 1 89 ? -1.405 -1.92 -7.227 1 92.88 89 ALA A C 1
ATOM 709 O O . ALA A 1 89 ? -0.183 -1.807 -7.34 1 92.88 89 ALA A O 1
ATOM 710 N N . MET A 1 90 ? -2.252 -2.088 -8.25 1 92.81 90 MET A N 1
ATOM 711 C CA . MET A 1 90 ? -1.695 -2.34 -9.578 1 92.81 90 MET A CA 1
ATOM 712 C C . MET A 1 90 ? -1.182 -1.048 -10.203 1 92.81 90 MET A C 1
ATOM 714 O O . MET A 1 90 ? -0.143 -1.046 -10.867 1 92.81 90 MET A O 1
ATOM 718 N N . ILE A 1 91 ? -1.847 0.012 -10.008 1 90.44 91 ILE A N 1
ATOM 719 C CA . ILE A 1 91 ? -1.379 1.315 -10.469 1 90.44 91 ILE A CA 1
ATOM 720 C C . ILE A 1 91 ? -0.017 1.623 -9.844 1 90.44 91 ILE A C 1
ATOM 722 O O . ILE A 1 91 ? 0.916 2.02 -10.547 1 90.44 91 ILE A O 1
ATOM 726 N N . SER A 1 92 ? 0.088 1.429 -8.539 1 94.5 92 SER A N 1
ATOM 727 C CA . SER A 1 92 ? 1.354 1.66 -7.852 1 94.5 92 SER A CA 1
ATOM 728 C C . SER A 1 92 ? 2.451 0.747 -8.391 1 94.5 92 SER A C 1
ATOM 730 O O . SER A 1 92 ? 3.607 1.157 -8.5 1 94.5 92 SER A O 1
ATOM 732 N N . CYS A 1 93 ? 2.031 -0.441 -8.688 1 96.19 93 CYS A N 1
ATOM 733 C CA . CYS A 1 93 ? 2.98 -1.414 -9.219 1 96.19 93 CYS A CA 1
ATOM 734 C C . CYS A 1 93 ? 3.568 -0.941 -10.539 1 96.19 93 CYS A C 1
ATOM 736 O O . CYS A 1 93 ? 4.789 -0.925 -10.711 1 96.19 93 CYS A O 1
ATOM 738 N N . ILE A 1 94 ? 2.732 -0.512 -11.406 1 94.31 94 ILE A N 1
ATOM 739 C CA . ILE A 1 94 ? 3.178 -0.083 -12.727 1 94.31 94 ILE A CA 1
ATOM 740 C C . ILE A 1 94 ? 3.994 1.201 -12.609 1 94.31 94 ILE A C 1
ATOM 742 O O . ILE A 1 94 ? 5.074 1.314 -13.188 1 94.31 94 ILE A O 1
ATOM 746 N N . ALA A 1 95 ? 3.539 2.08 -11.797 1 94.88 95 ALA A N 1
ATOM 747 C CA . ALA A 1 95 ? 4.199 3.373 -11.625 1 94.88 95 ALA A CA 1
ATOM 748 C C . ALA A 1 95 ? 5.582 3.203 -11 1 94.88 95 ALA A C 1
ATOM 750 O O . ALA A 1 95 ? 6.539 3.863 -11.414 1 94.88 95 ALA A O 1
ATOM 751 N N . GLN A 1 96 ? 5.723 2.336 -10.055 1 95.69 96 GLN A N 1
ATOM 752 C CA . GLN A 1 96 ? 6.965 2.121 -9.32 1 95.69 96 GLN A CA 1
ATOM 753 C C . GLN A 1 96 ? 8.031 1.49 -10.211 1 95.69 96 GLN A C 1
ATOM 755 O O . GLN A 1 96 ? 9.227 1.738 -10.039 1 95.69 96 GLN A O 1
ATOM 760 N N . ASN A 1 97 ? 7.613 0.755 -11.203 1 94.81 97 ASN A N 1
ATOM 761 C CA . ASN A 1 97 ? 8.555 -0.02 -12.008 1 94.81 97 ASN A CA 1
ATOM 762 C C . ASN A 1 97 ? 8.719 0.57 -13.406 1 94.81 97 ASN A C 1
ATOM 764 O O . ASN A 1 97 ? 9.359 -0.034 -14.266 1 94.81 97 ASN A O 1
ATOM 768 N N . ASN A 1 98 ? 8.078 1.676 -13.562 1 89.69 98 ASN A N 1
ATOM 769 C CA . ASN A 1 98 ? 8.234 2.443 -14.797 1 89.69 98 ASN A CA 1
ATOM 770 C C . ASN A 1 98 ? 8.625 3.891 -14.508 1 89.69 98 ASN A C 1
ATOM 772 O O . ASN A 1 98 ? 8.055 4.82 -15.078 1 89.69 98 ASN A O 1
ATOM 776 N N . ARG A 1 99 ? 9.656 4.121 -13.727 1 83.38 99 ARG A N 1
ATOM 777 C CA . ARG A 1 99 ? 9.977 5.449 -13.203 1 83.38 99 ARG A CA 1
ATOM 778 C C . ARG A 1 99 ? 10.531 6.352 -14.297 1 83.38 99 ARG A C 1
ATOM 780 O O . ARG A 1 99 ? 10.586 7.57 -14.133 1 83.38 99 ARG A O 1
ATOM 787 N N . ARG A 1 100 ? 10.828 5.727 -15.344 1 85.81 100 ARG A N 1
ATOM 788 C CA . ARG A 1 100 ? 11.375 6.52 -16.438 1 85.81 100 ARG A CA 1
ATOM 789 C C . ARG A 1 100 ? 10.258 7.188 -17.234 1 85.81 100 ARG A C 1
ATOM 791 O O . ARG A 1 100 ? 10.508 8.102 -18.031 1 85.81 100 ARG A O 1
ATOM 798 N N . ARG A 1 101 ? 9.047 6.824 -17.047 1 86.94 101 ARG A N 1
ATOM 799 C CA . ARG A 1 101 ? 7.902 7.367 -17.781 1 86.94 101 ARG A CA 1
ATOM 800 C C . ARG A 1 101 ? 6.98 8.148 -16.844 1 86.94 101 ARG A C 1
ATOM 802 O O . ARG A 1 101 ? 6.945 7.887 -15.633 1 86.94 101 ARG A O 1
ATOM 809 N N . PRO A 1 102 ? 6.297 9.164 -17.5 1 89.25 102 PRO A N 1
ATOM 810 C CA . PRO A 1 102 ? 5.277 9.844 -16.688 1 89.25 102 PRO A CA 1
ATOM 811 C C . PRO A 1 102 ? 4.207 8.883 -16.172 1 89.25 102 PRO A C 1
ATOM 813 O O . PRO A 1 102 ? 3.902 7.879 -16.812 1 89.25 102 PRO A O 1
ATOM 816 N N . PHE A 1 103 ? 3.668 9.242 -14.984 1 90.94 103 PHE A N 1
ATOM 817 C CA . PHE A 1 103 ? 2.611 8.438 -14.375 1 90.94 103 PHE A CA 1
ATOM 818 C C . PHE A 1 103 ? 1.457 8.234 -15.352 1 90.94 103 PHE A C 1
ATOM 820 O O . PHE A 1 103 ? 0.832 7.176 -15.367 1 90.94 103 PHE A O 1
ATOM 827 N N . SER A 1 104 ? 1.195 9.172 -16.203 1 87 104 SER A N 1
ATOM 828 C CA . SER A 1 104 ? 0.1 9.07 -17.156 1 87 104 SER A CA 1
ATOM 829 C C . SER A 1 104 ? 0.295 7.883 -18.094 1 87 104 SER A C 1
ATOM 831 O O . SER A 1 104 ? -0.679 7.285 -18.562 1 87 104 SER A O 1
ATOM 833 N N . CYS A 1 105 ? 1.512 7.574 -18.359 1 88.38 105 CYS A N 1
ATOM 834 C CA . CYS A 1 105 ? 1.804 6.398 -19.172 1 88.38 105 CYS A CA 1
ATOM 835 C C . CYS A 1 105 ? 1.415 5.121 -18.438 1 88.38 105 CYS A C 1
ATOM 837 O O . CYS A 1 105 ? 0.894 4.184 -19.047 1 88.38 105 CYS A O 1
ATOM 839 N N . SER A 1 106 ? 1.635 5.09 -17.172 1 88.06 106 SER A N 1
ATOM 840 C CA . SER A 1 106 ? 1.281 3.932 -16.359 1 88.06 106 SER A CA 1
ATOM 841 C C . SER A 1 106 ? -0.229 3.725 -16.328 1 88.06 106 SER A C 1
ATOM 843 O O . SER A 1 106 ? -0.708 2.592 -16.422 1 88.06 106 SER A O 1
ATOM 845 N N . MET A 1 107 ? -0.932 4.805 -16.219 1 86.69 107 MET A N 1
ATOM 846 C CA . MET A 1 107 ? -2.391 4.734 -16.203 1 86.69 107 MET A CA 1
ATOM 847 C C . MET A 1 107 ? -2.926 4.207 -17.516 1 86.69 107 MET A C 1
ATOM 849 O O . MET A 1 107 ? -3.846 3.387 -17.547 1 86.69 107 MET A O 1
ATOM 853 N N . ARG A 1 108 ? -2.338 4.637 -18.469 1 84.25 108 ARG A N 1
ATOM 854 C CA . ARG A 1 108 ? -2.727 4.168 -19.797 1 84.25 108 ARG A CA 1
ATOM 855 C C . ARG A 1 108 ? -2.418 2.684 -19.969 1 84.25 108 ARG A C 1
ATOM 857 O O . ARG A 1 108 ? -3.221 1.938 -20.531 1 84.25 108 ARG A O 1
ATOM 864 N N . CYS A 1 109 ? -1.309 2.32 -19.531 1 83.62 109 CYS A N 1
ATOM 865 C CA . CYS A 1 109 ? -0.902 0.921 -19.594 1 83.62 109 CYS A CA 1
ATOM 866 C C . CYS A 1 109 ? -1.888 0.027 -18.859 1 83.62 109 CYS A C 1
ATOM 868 O O . CYS A 1 109 ? -2.293 -1.018 -19.375 1 83.62 109 CYS A O 1
ATOM 870 N N . LEU A 1 110 ? -2.234 0.431 -17.734 1 84.94 110 LEU A N 1
ATOM 871 C CA . LEU A 1 110 ? -3.172 -0.345 -16.938 1 84.94 110 LEU A CA 1
ATOM 872 C C . LEU A 1 110 ? -4.516 -0.478 -17.641 1 84.94 110 LEU A C 1
ATOM 874 O O . LEU A 1 110 ? -5.082 -1.571 -17.703 1 84.94 110 LEU A O 1
ATOM 878 N N . LYS A 1 111 ? -4.965 0.591 -18.156 1 82.19 111 LYS A N 1
ATOM 879 C CA . LYS A 1 111 ? -6.246 0.602 -18.844 1 82.19 111 LYS A CA 1
ATOM 880 C C . LYS A 1 111 ? -6.23 -0.349 -20.047 1 82.19 111 LYS A C 1
ATOM 882 O O . LYS A 1 111 ? -7.18 -1.107 -20.25 1 82.19 111 LYS A O 1
ATOM 887 N N . LEU A 1 112 ? -5.191 -0.3 -20.734 1 78.31 112 LEU A N 1
ATOM 888 C CA . LEU A 1 112 ? -5.07 -1.136 -21.922 1 78.31 112 LEU A CA 1
ATOM 889 C C . LEU A 1 112 ? -5.035 -2.613 -21.547 1 78.31 112 LEU A C 1
ATOM 891 O O . LEU A 1 112 ? -5.664 -3.443 -22.203 1 78.31 112 LEU A O 1
ATOM 895 N N . LYS A 1 113 ? -4.359 -2.855 -20.578 1 79.12 113 LYS A N 1
ATOM 896 C CA . LYS A 1 113 ? -4.211 -4.25 -20.156 1 79.12 113 LYS A CA 1
ATOM 897 C C . LYS A 1 113 ? -5.52 -4.801 -19.594 1 79.12 113 LYS A C 1
ATOM 899 O O . LYS A 1 113 ? -5.879 -5.949 -19.859 1 79.12 113 LYS A O 1
ATOM 904 N N . ILE A 1 114 ? -6.195 -4.004 -18.875 1 75.69 114 ILE A N 1
ATOM 905 C CA . ILE A 1 114 ? -7.469 -4.426 -18.312 1 75.69 114 ILE A CA 1
ATOM 906 C C . ILE A 1 114 ? -8.477 -4.668 -19.438 1 75.69 114 ILE A C 1
ATOM 908 O O . ILE A 1 114 ? -9.219 -5.648 -19.406 1 75.69 114 ILE A O 1
ATOM 912 N N . MET A 1 115 ? -8.43 -3.803 -20.359 1 73.5 115 MET A N 1
ATOM 913 C CA . MET A 1 115 ? -9.336 -3.928 -21.484 1 73.5 115 MET A CA 1
ATOM 914 C C . MET A 1 115 ? -9.016 -5.168 -22.312 1 73.5 115 MET A C 1
ATOM 916 O O . MET A 1 115 ? -9.914 -5.848 -22.812 1 73.5 115 MET A O 1
ATOM 920 N N . SER A 1 116 ? -7.797 -5.402 -22.484 1 72.44 116 SER A N 1
ATOM 921 C CA . SER A 1 116 ? -7.367 -6.559 -23.266 1 72.44 116 SER A CA 1
ATOM 922 C C . SER A 1 116 ? -7.758 -7.863 -22.578 1 72.44 116 SER A C 1
ATOM 924 O O . SER A 1 116 ? -8.07 -8.852 -23.25 1 72.44 116 SER A O 1
ATOM 926 N N . ASN A 1 117 ? -7.633 -7.879 -21.297 1 67.88 117 ASN A N 1
ATOM 927 C CA . ASN A 1 117 ? -7.996 -9.086 -20.562 1 67.88 117 ASN A CA 1
ATOM 928 C C . ASN A 1 117 ? -9.5 -9.328 -20.578 1 67.88 117 ASN A C 1
ATOM 930 O O . ASN A 1 117 ? -9.961 -10.453 -20.422 1 67.88 117 ASN A O 1
ATOM 934 N N . GLN A 1 118 ? -10.211 -8.266 -20.656 1 56.94 118 GLN A N 1
ATOM 935 C CA . GLN A 1 118 ? -11.656 -8.422 -20.797 1 56.94 118 GLN A CA 1
ATOM 936 C C . GLN A 1 118 ? -12.031 -8.953 -22.172 1 56.94 118 GLN A C 1
ATOM 938 O O . GLN A 1 118 ? -13.086 -9.57 -22.344 1 56.94 118 GLN A O 1
ATOM 943 N N . MET A 1 119 ? -11.234 -8.633 -22.984 1 47.22 119 MET A N 1
ATOM 944 C CA . MET A 1 119 ? -11.516 -9.109 -24.328 1 47.22 119 MET A CA 1
ATOM 945 C C . MET A 1 119 ? -11.094 -10.57 -24.5 1 47.22 119 MET A C 1
ATOM 947 O O . MET A 1 119 ? -11.484 -11.227 -25.453 1 47.22 119 MET A O 1
ATOM 951 N N . LYS A 1 120 ? -10.453 -11.047 -23.562 1 47.91 120 LYS A N 1
ATOM 952 C CA . LYS A 1 120 ? -10.117 -12.469 -23.703 1 47.91 120 LYS A CA 1
ATOM 953 C C . LYS A 1 120 ? -11.125 -13.344 -22.969 1 47.91 120 LYS A C 1
ATOM 955 O O . LYS A 1 120 ? -11.688 -12.938 -21.953 1 47.91 120 LYS A O 1
ATOM 960 N N . MET B 1 1 ? -23.594 3.893 -6.77 1 18.67 1 MET B N 1
ATOM 961 C CA . MET B 1 1 ? -23.438 3.695 -8.211 1 18.67 1 MET B CA 1
ATOM 962 C C . MET B 1 1 ? -22 3.316 -8.547 1 18.67 1 MET B C 1
ATOM 964 O O . MET B 1 1 ? -21.656 3.184 -9.727 1 18.67 1 MET B O 1
ATOM 968 N N . TRP B 1 2 ? -21.188 3.232 -7.707 1 21.91 2 TRP B N 1
ATOM 969 C CA . TRP B 1 2 ? -19.734 3.395 -7.797 1 21.91 2 TRP B CA 1
ATOM 970 C C . TRP B 1 2 ? -19.094 2.141 -8.367 1 21.91 2 TRP B C 1
ATOM 972 O O . TRP B 1 2 ? -18.094 2.227 -9.094 1 21.91 2 TRP B O 1
ATOM 982 N N . PHE B 1 3 ? -19.391 0.923 -7.777 1 27.69 3 PHE B N 1
ATOM 983 C CA . PHE B 1 3 ? -19.219 -0.457 -7.344 1 27.69 3 PHE B CA 1
ATOM 984 C C . PHE B 1 3 ? -19.75 -1.427 -8.391 1 27.69 3 PHE B C 1
ATOM 986 O O . PHE B 1 3 ? -20.047 -2.582 -8.078 1 27.69 3 PHE B O 1
ATOM 993 N N . ARG B 1 4 ? -20.391 -1.299 -9.438 1 32.25 4 ARG B N 1
ATOM 994 C CA . ARG B 1 4 ? -21.125 -2.252 -10.266 1 32.25 4 ARG B CA 1
ATOM 995 C C . ARG B 1 4 ? -20.172 -3.236 -10.938 1 32.25 4 ARG B C 1
ATOM 997 O O . ARG B 1 4 ? -19.125 -2.84 -11.461 1 32.25 4 ARG B O 1
ATOM 1004 N N . GLY B 1 5 ? -20.062 -4.578 -11.203 1 34.09 5 GLY B N 1
ATOM 1005 C CA . GLY B 1 5 ? -19.219 -5.754 -11.148 1 34.09 5 GLY B CA 1
ATOM 1006 C C . GLY B 1 5 ? -18.109 -5.75 -12.188 1 34.09 5 GLY B C 1
ATOM 1007 O O . GLY B 1 5 ? -18.188 -5.012 -13.172 1 34.09 5 GLY B O 1
ATOM 1008 N N . ILE B 1 6 ? -16.844 -6.473 -12.383 1 41.09 6 ILE B N 1
ATOM 1009 C CA . ILE B 1 6 ? -15.664 -6.547 -13.234 1 41.09 6 ILE B CA 1
ATOM 1010 C C . ILE B 1 6 ? -16.094 -6.691 -14.695 1 41.09 6 ILE B C 1
ATOM 1012 O O . ILE B 1 6 ? -15.266 -6.559 -15.602 1 41.09 6 ILE B O 1
ATOM 1016 N N . SER B 1 7 ? -17.031 -7.098 -15.102 1 40.16 7 SER B N 1
ATOM 1017 C CA . SER B 1 7 ? -17.328 -7.375 -16.5 1 40.16 7 SER B CA 1
ATOM 1018 C C . SER B 1 7 ? -17.422 -6.086 -17.312 1 40.16 7 SER B C 1
ATOM 1020 O O . SER B 1 7 ? -16.797 -5.969 -18.375 1 40.16 7 SER B O 1
ATOM 1022 N N . SER B 1 8 ? -18.359 -5.121 -17.109 1 40.72 8 SER B N 1
ATOM 1023 C CA . SER B 1 8 ? -18.641 -3.713 -17.344 1 40.72 8 SER B CA 1
ATOM 1024 C C . SER B 1 8 ? -17.75 -2.814 -16.5 1 40.72 8 SER B C 1
ATOM 1026 O O . SER B 1 8 ? -17.766 -1.592 -16.656 1 40.72 8 SER B O 1
ATOM 1028 N N . GLY B 1 9 ? -16.984 -3.266 -15.625 1 44.56 9 GLY B N 1
ATOM 1029 C CA . GLY B 1 9 ? -16.156 -2.875 -14.492 1 44.56 9 GLY B CA 1
ATOM 1030 C C . GLY B 1 9 ? -14.828 -2.25 -14.906 1 44.56 9 GLY B C 1
ATOM 1031 O O . GLY B 1 9 ? -14.391 -1.262 -14.312 1 44.56 9 GLY B O 1
ATOM 1032 N N . HIS B 1 10 ? -14.172 -3.008 -15.844 1 50.94 10 HIS B N 1
ATOM 1033 C CA . HIS B 1 10 ? -12.898 -2.492 -16.344 1 50.94 10 HIS B CA 1
ATOM 1034 C C . HIS B 1 10 ? -13.07 -1.105 -16.953 1 50.94 10 HIS B C 1
ATOM 1036 O O . HIS B 1 10 ? -12.234 -0.225 -16.75 1 50.94 10 HIS B O 1
ATOM 1042 N N . LEU B 1 11 ? -14.055 -1.09 -17.844 1 51.72 11 LEU B N 1
ATOM 1043 C CA . LEU B 1 11 ? -14.352 0.224 -18.391 1 51.72 11 LEU B CA 1
ATOM 1044 C C . LEU B 1 11 ? -14.641 1.233 -17.297 1 51.72 11 LEU B C 1
ATOM 1046 O O . LEU B 1 11 ? -14.234 2.395 -17.375 1 51.72 11 LEU B O 1
ATOM 1050 N N . LYS B 1 12 ? -15.219 0.729 -16.328 1 56.31 12 LYS B N 1
ATOM 1051 C CA . LYS B 1 12 ? -15.555 1.565 -15.188 1 56.31 12 LYS B CA 1
ATOM 1052 C C . LYS B 1 12 ? -14.305 1.936 -14.391 1 56.31 12 LYS B C 1
ATOM 1054 O O . LYS B 1 12 ? -14.156 3.076 -13.945 1 56.31 12 LYS B O 1
ATOM 1059 N N . LEU B 1 13 ? -13.367 0.973 -14.586 1 61.22 13 LEU B N 1
ATOM 1060 C CA . LEU B 1 13 ? -12.133 1.276 -13.859 1 61.22 13 LEU B CA 1
ATOM 1061 C C . LEU B 1 13 ? -11.359 2.395 -14.547 1 61.22 13 LEU B C 1
ATOM 1063 O O . LEU B 1 13 ? -10.883 3.324 -13.891 1 61.22 13 LEU B O 1
ATOM 1067 N N . GLY B 1 14 ? -11.406 2.217 -15.867 1 63.69 14 GLY B N 1
ATOM 1068 C CA . GLY B 1 14 ? -10.758 3.275 -16.625 1 63.69 14 GLY B CA 1
ATOM 1069 C C . GLY B 1 14 ? -11.414 4.629 -16.438 1 63.69 14 GLY B C 1
ATOM 1070 O O . GLY B 1 14 ? -10.734 5.645 -16.297 1 63.69 14 GLY B O 1
ATOM 1071 N N . ASN B 1 15 ? -12.578 4.547 -16.438 1 65.69 15 ASN B N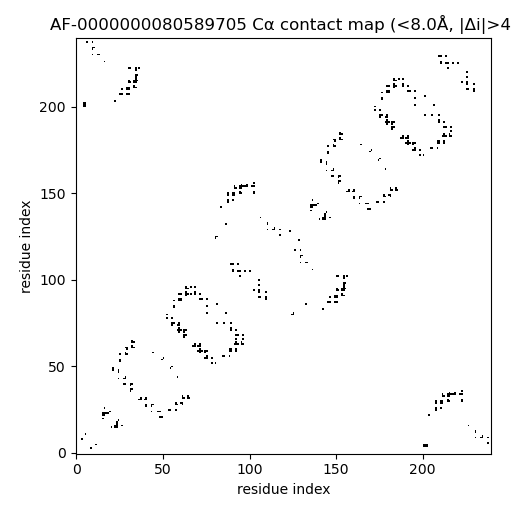 1
ATOM 1072 C CA . ASN B 1 15 ? -13.336 5.781 -16.25 1 65.69 15 ASN B CA 1
ATOM 1073 C C . ASN B 1 15 ? -13.156 6.348 -14.852 1 65.69 15 ASN B C 1
ATOM 1075 O O . ASN B 1 15 ? -13.062 7.566 -14.672 1 65.69 15 ASN B O 1
ATOM 1079 N N . VAL B 1 16 ? -13.109 5.441 -14.031 1 64.69 16 VAL B N 1
ATOM 1080 C CA . VAL B 1 16 ? -12.961 5.852 -12.641 1 64.69 16 VAL B CA 1
ATOM 1081 C C . VAL B 1 16 ? -11.609 6.523 -12.445 1 64.69 16 VAL B C 1
ATOM 1083 O O . VAL B 1 16 ? -11.5 7.523 -11.727 1 64.69 16 VAL B O 1
ATOM 1086 N N . LEU B 1 17 ? -10.664 5.984 -13.211 1 72.69 17 LEU B N 1
ATOM 1087 C CA . LEU B 1 17 ? -9.32 6.52 -13.039 1 72.69 17 LEU B CA 1
ATOM 1088 C C . LEU B 1 17 ? -9.188 7.883 -13.711 1 72.69 17 LEU B C 1
ATOM 1090 O O . LEU B 1 17 ? -8.32 8.68 -13.344 1 72.69 17 LEU B O 1
ATOM 1094 N N . GLU B 1 18 ? -10.172 8.07 -14.547 1 73.44 18 GLU B N 1
ATOM 1095 C CA . GLU B 1 18 ? -10.078 9.328 -15.273 1 73.44 18 GLU B CA 1
ATOM 1096 C C . GLU B 1 18 ? -11.016 10.383 -14.688 1 73.44 18 GLU B C 1
ATOM 1098 O O . GLU B 1 18 ? -10.75 11.578 -14.766 1 73.44 18 GLU B O 1
ATOM 1103 N N . ALA B 1 19 ? -12 9.883 -14.055 1 77 19 ALA B N 1
ATOM 1104 C CA . ALA B 1 19 ? -12.953 10.797 -13.438 1 77 19 ALA B CA 1
ATOM 1105 C C . ALA B 1 19 ? -12.367 11.438 -12.18 1 77 19 ALA B C 1
ATOM 1107 O O . ALA B 1 19 ? -11.477 10.867 -11.547 1 77 19 ALA B O 1
ATOM 1108 N N . LYS B 1 20 ? -12.875 12.695 -11.977 1 81.06 20 LYS B N 1
ATOM 1109 C CA . LYS B 1 20 ? -12.461 13.367 -10.742 1 81.06 20 LYS B CA 1
ATOM 1110 C C . LYS B 1 20 ? -13.289 12.883 -9.555 1 81.06 20 LYS B C 1
ATOM 1112 O O . LYS B 1 20 ? -14.328 13.461 -9.242 1 81.06 20 LYS B O 1
ATOM 1117 N N . THR B 1 21 ? -12.898 11.898 -9.055 1 83.25 21 THR B N 1
ATOM 1118 C CA . THR B 1 21 ? -13.531 11.289 -7.895 1 83.25 21 THR B CA 1
ATOM 1119 C C . THR B 1 21 ? -12.5 11.047 -6.789 1 83.25 21 THR B C 1
ATOM 1121 O O . THR B 1 21 ? -11.297 11.203 -7.008 1 83.25 21 THR B O 1
ATOM 1124 N N . ASP B 1 22 ? -13.055 10.75 -5.598 1 84 22 ASP B N 1
ATOM 1125 C CA . ASP B 1 22 ? -12.172 10.383 -4.496 1 84 22 ASP B CA 1
ATOM 1126 C C . ASP B 1 22 ? -11.297 9.188 -4.867 1 84 22 ASP B C 1
ATOM 1128 O O . ASP B 1 22 ? -10.133 9.117 -4.477 1 84 22 ASP B O 1
ATOM 1132 N N . VAL B 1 23 ? -11.875 8.383 -5.676 1 80.88 23 VAL B N 1
ATOM 1133 C CA . VAL B 1 23 ? -11.18 7.164 -6.074 1 80.88 23 VAL B CA 1
ATOM 1134 C C . VAL B 1 23 ? -10.008 7.516 -6.984 1 80.88 23 VAL B C 1
ATOM 1136 O O . VAL B 1 23 ? -8.883 7.051 -6.762 1 80.88 23 VAL B O 1
ATOM 1139 N N . SER B 1 24 ? -10.305 8.328 -7.965 1 86.75 24 SER B N 1
ATOM 1140 C CA . SER B 1 24 ? -9.234 8.703 -8.883 1 86.75 24 SER B CA 1
ATOM 1141 C C . SER B 1 24 ? -8.141 9.5 -8.172 1 86.75 24 SER B C 1
ATOM 1143 O O . SER B 1 24 ? -6.961 9.367 -8.492 1 86.75 24 SER B O 1
ATOM 1145 N N . TRP B 1 25 ? -8.547 10.336 -7.184 1 91.81 25 TRP B N 1
ATOM 1146 C CA . TRP B 1 25 ? -7.559 11.094 -6.422 1 91.81 25 TRP B CA 1
ATOM 1147 C C . TRP B 1 25 ? -6.594 10.164 -5.695 1 91.81 25 TRP B C 1
ATOM 1149 O O . TRP B 1 25 ? -5.375 10.336 -5.777 1 91.81 25 TRP B O 1
ATOM 1159 N N . ASN B 1 26 ? -7.172 9.172 -5.016 1 91.06 26 ASN B N 1
ATOM 1160 C CA . ASN B 1 26 ? -6.328 8.227 -4.293 1 91.06 26 ASN B CA 1
ATOM 1161 C C . ASN B 1 26 ? -5.371 7.5 -5.23 1 91.06 26 ASN B C 1
ATOM 1163 O O . ASN B 1 26 ? -4.219 7.246 -4.871 1 91.06 26 ASN B O 1
ATOM 1167 N N . SER B 1 27 ? -5.84 7.191 -6.363 1 91.38 27 SER B N 1
ATOM 1168 C CA . SER B 1 27 ? -5 6.508 -7.336 1 91.38 27 SER B CA 1
ATOM 1169 C C . SER B 1 27 ? -3.871 7.406 -7.824 1 91.38 27 SER B C 1
ATOM 1171 O O . SER B 1 27 ? -2.732 6.957 -7.977 1 91.38 27 SER B O 1
ATOM 1173 N N . LYS B 1 28 ? -4.199 8.648 -8.023 1 93.44 28 LYS B N 1
ATOM 1174 C CA . LYS B 1 28 ? -3.191 9.602 -8.484 1 93.44 28 LYS B CA 1
ATOM 1175 C C . LYS B 1 28 ? -2.143 9.852 -7.402 1 93.44 28 LYS B C 1
ATOM 1177 O O . LYS B 1 28 ? -0.943 9.867 -7.691 1 93.44 28 LYS B O 1
ATOM 1182 N N . VAL B 1 29 ? -2.596 9.992 -6.23 1 95.25 29 VAL B N 1
ATOM 1183 C CA . VAL B 1 29 ? -1.669 10.203 -5.121 1 95.25 29 VAL B CA 1
ATOM 1184 C C . VAL B 1 29 ? -0.741 9 -4.988 1 95.25 29 VAL B C 1
ATOM 1186 O O . VAL B 1 29 ? 0.481 9.156 -4.914 1 95.25 29 VAL B O 1
ATOM 1189 N N . SER B 1 30 ? -1.323 7.816 -4.996 1 95.38 30 SER B N 1
ATOM 1190 C CA . SER B 1 30 ? -0.521 6.598 -4.898 1 95.38 30 SER B CA 1
ATOM 1191 C C . SER B 1 30 ? 0.404 6.453 -6.102 1 95.38 30 SER B C 1
ATOM 1193 O O . SER B 1 30 ? 1.56 6.047 -5.957 1 95.38 30 SER B O 1
ATOM 1195 N N . GLY B 1 31 ? -0.11 6.793 -7.262 1 93.88 31 GLY B N 1
ATOM 1196 C CA . GLY B 1 31 ? 0.658 6.668 -8.492 1 93.88 31 GLY B CA 1
ATOM 1197 C C . GLY B 1 31 ? 1.841 7.613 -8.555 1 93.88 31 GLY B C 1
ATOM 1198 O O . GLY B 1 31 ? 2.961 7.199 -8.859 1 93.88 31 GLY B O 1
ATOM 1199 N N . TYR B 1 32 ? 1.646 8.836 -8.234 1 95.62 32 TYR B N 1
ATOM 1200 C CA . TYR B 1 32 ? 2.723 9.82 -8.273 1 95.62 32 TYR B CA 1
ATOM 1201 C C . TYR B 1 32 ? 3.756 9.539 -7.188 1 95.62 32 TYR B C 1
ATOM 1203 O O . TYR B 1 32 ? 4.953 9.758 -7.387 1 95.62 32 TYR B O 1
ATOM 1211 N N . ALA B 1 33 ? 3.301 9.031 -6.047 1 96.5 33 ALA B N 1
ATOM 1212 C CA . ALA B 1 33 ? 4.254 8.617 -5.02 1 96.5 33 ALA B CA 1
ATOM 1213 C C . ALA B 1 33 ? 5.121 7.461 -5.516 1 96.5 33 ALA B C 1
ATOM 1215 O O . ALA B 1 33 ? 6.34 7.473 -5.336 1 96.5 33 ALA B O 1
ATOM 1216 N N . SER B 1 34 ? 4.516 6.531 -6.227 1 95.94 34 SER B N 1
ATOM 1217 C CA . SER B 1 34 ? 5.203 5.324 -6.668 1 95.94 34 SER B CA 1
ATOM 1218 C C . SER B 1 34 ? 6.129 5.617 -7.844 1 95.94 34 SER B C 1
ATOM 1220 O O . SER B 1 34 ? 7.176 4.984 -7.988 1 95.94 34 SER B O 1
ATOM 1222 N N . SER B 1 35 ? 5.785 6.602 -8.625 1 94.5 35 SER B N 1
ATOM 1223 C CA . SER B 1 35 ? 6.598 6.945 -9.789 1 94.5 35 SER B CA 1
ATOM 1224 C C . SER B 1 35 ? 7.777 7.832 -9.398 1 94.5 35 SER B C 1
ATOM 1226 O O . SER B 1 35 ? 8.703 8.016 -10.188 1 94.5 35 SER B O 1
ATOM 1228 N N . GLY B 1 36 ? 7.641 8.414 -8.211 1 94 36 GLY B N 1
ATOM 1229 C CA . GLY B 1 36 ? 8.703 9.281 -7.746 1 94 36 GLY B CA 1
ATOM 1230 C C . GLY B 1 36 ? 8.539 10.719 -8.203 1 94 36 GLY B C 1
ATOM 1231 O O . GLY B 1 36 ? 9.484 11.516 -8.133 1 94 36 GLY B O 1
ATOM 1232 N N . ASP B 1 37 ? 7.426 11 -8.766 1 95.69 37 ASP B N 1
ATOM 1233 C CA . ASP B 1 37 ? 7.129 12.375 -9.148 1 95.69 37 ASP B CA 1
ATOM 1234 C C . ASP B 1 37 ? 6.613 13.18 -7.953 1 95.69 37 ASP B C 1
ATOM 1236 O O . ASP B 1 37 ? 5.41 13.43 -7.84 1 95.69 37 ASP B O 1
ATOM 1240 N N . MET B 1 38 ? 7.496 13.656 -7.152 1 95.56 38 MET B N 1
ATOM 1241 C CA . MET B 1 38 ? 7.156 14.32 -5.895 1 95.56 38 MET B CA 1
ATOM 1242 C C . MET B 1 38 ? 6.402 15.617 -6.156 1 95.56 38 MET B C 1
ATOM 1244 O O . MET B 1 38 ? 5.488 15.969 -5.406 1 95.56 38 MET B O 1
ATOM 1248 N N . ASP B 1 39 ? 6.77 16.328 -7.207 1 96.12 39 ASP B N 1
ATOM 1249 C CA . ASP B 1 39 ? 6.109 17.594 -7.512 1 96.12 39 ASP B CA 1
ATOM 1250 C C . ASP B 1 39 ? 4.613 17.391 -7.727 1 96.12 39 ASP B C 1
ATOM 1252 O O . ASP B 1 39 ? 3.793 18.078 -7.109 1 96.12 39 ASP B O 1
ATOM 1256 N N . GLN B 1 40 ? 4.285 16.453 -8.562 1 96.19 40 GLN B N 1
ATOM 1257 C CA . GLN B 1 40 ? 2.871 16.203 -8.812 1 96.19 40 GLN B CA 1
ATOM 1258 C C . GLN B 1 40 ? 2.197 15.602 -7.578 1 96.19 40 GLN B C 1
ATOM 1260 O O . GLN B 1 40 ? 1.022 15.867 -7.316 1 96.19 40 GLN B O 1
ATOM 1265 N N . TRP B 1 41 ? 2.883 14.805 -6.832 1 97 41 TRP B N 1
ATOM 1266 C CA . TRP B 1 41 ? 2.34 14.219 -5.609 1 97 41 TRP B CA 1
ATOM 1267 C C . TRP B 1 41 ? 1.893 15.312 -4.641 1 97 41 TRP B C 1
ATOM 1269 O O . TRP B 1 41 ? 0.781 15.266 -4.109 1 97 41 TRP B O 1
ATOM 1279 N N . VAL B 1 42 ? 2.703 16.344 -4.512 1 96.25 42 VAL B N 1
ATOM 1280 C CA . VAL B 1 42 ? 2.412 17.438 -3.592 1 96.25 42 VAL B CA 1
ATOM 1281 C C . VAL B 1 42 ? 1.219 18.234 -4.105 1 96.25 42 VAL B C 1
ATOM 1283 O O . VAL B 1 42 ? 0.367 18.656 -3.322 1 96.25 42 VAL B O 1
ATOM 1286 N N . VAL B 1 43 ? 1.177 18.375 -5.355 1 96.25 43 VAL B N 1
ATOM 1287 C CA . VAL B 1 43 ? 0.063 19.094 -5.961 1 96.25 43 VAL B CA 1
ATOM 1288 C C . VAL B 1 43 ? -1.254 18.406 -5.609 1 96.25 43 VAL B C 1
ATOM 1290 O O . VAL B 1 43 ? -2.217 19.062 -5.207 1 96.25 43 VAL B O 1
ATOM 1293 N N . TYR B 1 44 ? -1.299 17.156 -5.703 1 94.94 44 TYR B N 1
ATOM 1294 C CA . TYR B 1 44 ? -2.518 16.406 -5.406 1 94.94 44 TYR B CA 1
ATOM 1295 C C . TYR B 1 44 ? -2.795 16.391 -3.908 1 94.94 44 TYR B C 1
ATOM 1297 O O . TYR B 1 44 ? -3.953 16.391 -3.484 1 94.94 44 TYR B O 1
ATOM 1305 N N . LEU B 1 45 ? -1.738 16.406 -3.096 1 95.94 45 LEU B N 1
ATOM 1306 C CA . LEU B 1 45 ? -1.947 16.453 -1.653 1 95.94 45 LEU B CA 1
ATOM 1307 C C . LEU B 1 45 ? -2.676 17.719 -1.246 1 95.94 45 LEU B C 1
ATOM 1309 O O . LEU B 1 45 ? -3.588 17.688 -0.417 1 95.94 45 LEU B O 1
ATOM 1313 N N . ILE B 1 46 ? -2.279 18.734 -1.933 1 93.94 46 ILE B N 1
ATOM 1314 C CA . ILE B 1 46 ? -2.863 20.031 -1.626 1 93.94 46 ILE B CA 1
ATOM 1315 C C . ILE B 1 46 ? -4.309 20.078 -2.113 1 93.94 46 ILE B C 1
ATOM 1317 O O . ILE B 1 46 ? -5.16 20.719 -1.491 1 93.94 46 ILE B O 1
ATOM 1321 N N . GLN B 1 47 ? -4.625 19.312 -3.109 1 92.5 47 GLN B N 1
ATOM 1322 C CA . GLN B 1 47 ? -5.941 19.344 -3.734 1 92.5 47 GLN B CA 1
ATOM 1323 C C . GLN B 1 47 ? -6.805 18.172 -3.262 1 92.5 47 GLN B C 1
ATOM 1325 O O . GLN B 1 47 ? -7.641 17.672 -4.012 1 92.5 47 GLN B O 1
ATOM 1330 N N . CYS B 1 48 ? -6.684 17.734 -2.061 1 93.94 48 CYS B N 1
ATOM 1331 C CA . CYS B 1 48 ? -7.477 16.625 -1.56 1 93.94 48 CYS B CA 1
ATOM 1332 C C . CYS B 1 48 ? -8.953 17 -1.479 1 93.94 48 CYS B C 1
ATOM 1334 O O . CYS B 1 48 ? -9.328 17.906 -0.734 1 93.94 48 CYS B O 1
ATOM 1336 N N . PRO B 1 49 ? -9.789 16.312 -2.232 1 87.56 49 PRO B N 1
ATOM 1337 C CA . PRO B 1 49 ? -11.195 16.703 -2.254 1 87.56 49 PRO B CA 1
ATOM 1338 C C . PRO B 1 49 ? -11.922 16.375 -0.945 1 87.56 49 PRO B C 1
ATOM 1340 O O . PRO B 1 49 ? -12.758 17.156 -0.49 1 87.56 49 PRO B O 1
ATOM 1343 N N . THR B 1 50 ? -11.75 15.172 -0.4 1 86.62 50 THR B N 1
ATOM 1344 C CA . THR B 1 50 ? -12.344 14.711 0.849 1 86.62 50 THR B CA 1
ATOM 1345 C C . THR B 1 50 ? -11.32 13.977 1.706 1 86.62 50 THR B C 1
ATOM 1347 O O . THR B 1 50 ? -10.633 13.07 1.224 1 86.62 50 THR B O 1
ATOM 1350 N N . LYS B 1 51 ? -11.312 14.516 2.922 1 84.5 51 LYS B N 1
ATOM 1351 C CA . LYS B 1 51 ? -10.43 13.82 3.855 1 84.5 51 LYS B CA 1
ATOM 1352 C C . LYS B 1 51 ? -11.195 12.766 4.656 1 84.5 51 LYS B C 1
ATOM 1354 O O . LYS B 1 51 ? -12.023 13.102 5.5 1 84.5 51 LYS B O 1
ATOM 1359 N N . ASN B 1 52 ? -10.938 11.594 4.25 1 86.75 52 ASN B N 1
ATOM 1360 C CA . ASN B 1 52 ? -11.492 10.445 4.965 1 86.75 52 ASN B CA 1
ATOM 1361 C C . ASN B 1 52 ? -10.414 9.422 5.301 1 86.75 52 ASN B C 1
ATOM 1363 O O . ASN B 1 52 ? -9.219 9.672 5.098 1 86.75 52 ASN B O 1
ATOM 1367 N N . ASN B 1 53 ? -10.812 8.273 5.852 1 86.88 53 ASN B N 1
ATOM 1368 C CA . ASN B 1 53 ? -9.852 7.273 6.305 1 86.88 53 ASN B CA 1
ATOM 1369 C C . ASN B 1 53 ? -8.984 6.77 5.152 1 86.88 53 ASN B C 1
ATOM 1371 O O . ASN B 1 53 ? -7.77 6.609 5.309 1 86.88 53 ASN B O 1
ATOM 1375 N N . ILE B 1 54 ? -9.586 6.652 4.016 1 88 54 ILE B N 1
ATOM 1376 C CA . ILE B 1 54 ? -8.875 6.105 2.865 1 88 54 ILE B CA 1
ATOM 1377 C C . ILE B 1 54 ? -7.836 7.109 2.375 1 88 54 ILE B C 1
ATOM 1379 O O . ILE B 1 54 ? -6.688 6.742 2.102 1 88 54 ILE B O 1
ATOM 1383 N N . SER B 1 55 ? -8.203 8.359 2.285 1 90.94 55 SER B N 1
ATOM 1384 C CA . SER B 1 55 ? -7.266 9.367 1.81 1 90.94 55 SER B CA 1
ATOM 1385 C C . SER B 1 55 ? -6.105 9.539 2.781 1 90.94 55 SER B C 1
ATOM 1387 O O . SER B 1 55 ? -4.961 9.734 2.361 1 90.94 55 SER B O 1
ATOM 1389 N N . TRP B 1 56 ? -6.398 9.422 4.082 1 93.06 56 TRP B N 1
ATOM 1390 C CA . TRP B 1 56 ? -5.344 9.539 5.086 1 93.06 56 TRP B CA 1
ATOM 1391 C C . TRP B 1 56 ? -4.355 8.383 4.973 1 93.06 56 TRP B C 1
ATOM 1393 O O . TRP B 1 56 ? -3.141 8.594 5.012 1 93.06 56 TRP B O 1
ATOM 1403 N N . VAL B 1 57 ? -4.855 7.246 4.828 1 93.25 57 VAL B N 1
ATOM 1404 C CA . VAL B 1 57 ? -3.988 6.082 4.688 1 93.25 57 VAL B CA 1
ATOM 1405 C C . VAL B 1 57 ? -3.158 6.207 3.414 1 93.25 57 VAL B C 1
ATOM 1407 O O . VAL B 1 57 ? -1.972 5.867 3.402 1 93.25 57 VAL B O 1
ATOM 1410 N N . THR B 1 58 ? -3.787 6.762 2.361 1 95 58 THR B N 1
ATOM 1411 C CA . THR B 1 58 ? -3.092 6.984 1.098 1 95 58 THR B CA 1
ATOM 1412 C C . THR B 1 58 ? -1.953 7.984 1.276 1 95 58 THR B C 1
ATOM 1414 O O . THR B 1 58 ? -0.868 7.801 0.721 1 95 58 THR B O 1
ATOM 1417 N N . MET B 1 59 ? -2.207 8.977 2.082 1 96.5 59 MET B N 1
ATOM 1418 C CA . MET B 1 59 ? -1.18 9.977 2.34 1 96.5 59 MET B CA 1
ATOM 1419 C C . MET B 1 59 ? -0.039 9.391 3.166 1 96.5 59 MET B C 1
ATOM 1421 O O . MET B 1 59 ? 1.131 9.688 2.91 1 96.5 59 MET B O 1
ATOM 1425 N N . ILE B 1 60 ? -0.356 8.547 4.105 1 96.5 60 ILE B N 1
ATOM 1426 C CA . ILE B 1 60 ? 0.667 7.871 4.898 1 96.5 60 ILE B CA 1
ATOM 1427 C C . ILE B 1 60 ? 1.569 7.051 3.98 1 96.5 60 ILE B C 1
ATOM 1429 O O . ILE B 1 60 ? 2.797 7.125 4.078 1 96.5 60 ILE B O 1
ATOM 1433 N N . ALA B 1 61 ? 0.958 6.309 3.076 1 96.88 61 ALA B N 1
ATOM 1434 C CA . ALA B 1 61 ? 1.728 5.504 2.133 1 96.88 61 ALA B CA 1
ATOM 1435 C C . ALA B 1 61 ? 2.617 6.383 1.257 1 96.88 61 ALA B C 1
ATOM 1437 O O . ALA B 1 61 ? 3.75 6.012 0.942 1 96.88 61 ALA B O 1
ATOM 1438 N N . GLY B 1 62 ? 2.125 7.523 0.9 1 97 62 GLY B N 1
ATOM 1439 C CA . GLY B 1 62 ? 2.914 8.453 0.105 1 97 62 GLY B CA 1
ATOM 1440 C C . GLY B 1 62 ? 4.117 9 0.848 1 97 62 GLY B C 1
ATOM 1441 O O . GLY B 1 62 ? 5.234 8.992 0.325 1 97 62 GLY B O 1
ATOM 1442 N N . TYR B 1 63 ? 3.936 9.438 2.004 1 97.31 63 TYR B N 1
ATOM 1443 C CA . TYR B 1 63 ? 5.035 9.945 2.82 1 97.31 63 TYR B CA 1
ATOM 1444 C C . TYR B 1 63 ? 6.066 8.859 3.08 1 97.31 63 TYR B C 1
ATOM 1446 O O . TYR B 1 63 ? 7.266 9.141 3.164 1 97.31 63 TYR B O 1
ATOM 1454 N N . SER B 1 64 ? 5.539 7.645 3.266 1 97 64 SER B N 1
ATOM 1455 C CA . SER B 1 64 ? 6.426 6.5 3.441 1 97 64 SER B CA 1
ATOM 1456 C C . SER B 1 64 ? 7.383 6.359 2.264 1 97 64 SER B C 1
ATOM 1458 O O . SER B 1 64 ? 8.586 6.148 2.455 1 97 64 SER B O 1
ATOM 1460 N N . LYS B 1 65 ? 6.91 6.539 1.065 1 95.19 65 LYS B N 1
ATOM 1461 C CA . LYS B 1 65 ? 7.703 6.363 -0.148 1 95.19 65 LYS B CA 1
ATOM 1462 C C . LYS B 1 65 ? 8.781 7.438 -0.261 1 95.19 65 LYS B C 1
ATOM 1464 O O . LYS B 1 65 ? 9.867 7.18 -0.783 1 95.19 65 LYS B O 1
ATOM 1469 N N . TYR B 1 66 ? 8.477 8.555 0.309 1 95.94 66 TYR B N 1
ATOM 1470 C CA . TYR B 1 66 ? 9.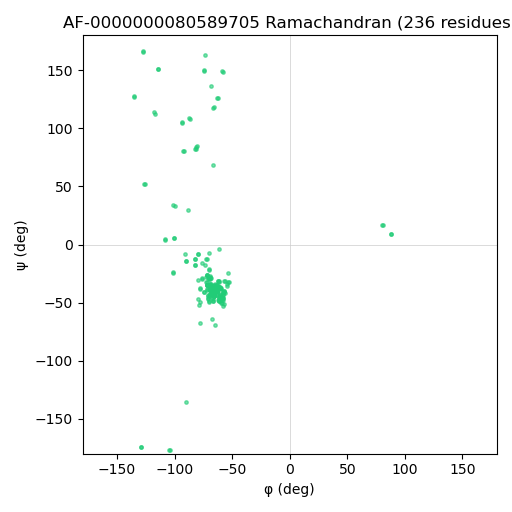43 9.656 0.216 1 95.94 66 TYR B CA 1
ATOM 1471 C C . TYR B 1 66 ? 10.242 9.789 1.499 1 95.94 66 TYR B C 1
ATOM 1473 O O . TYR B 1 66 ? 10.93 10.789 1.707 1 95.94 66 TYR B O 1
ATOM 1481 N N . GLY B 1 67 ? 10.062 8.883 2.408 1 95.5 67 GLY B N 1
ATOM 1482 C CA . GLY B 1 67 ? 10.93 8.758 3.57 1 95.5 67 GLY B CA 1
ATOM 1483 C C . GLY B 1 67 ? 10.594 9.75 4.672 1 95.5 67 GLY B C 1
ATOM 1484 O O . GLY B 1 67 ? 11.43 10.031 5.535 1 95.5 67 GLY B O 1
ATOM 1485 N N . ASN B 1 68 ? 9.445 10.273 4.559 1 96.62 68 ASN B N 1
ATOM 1486 C CA . ASN B 1 68 ? 9.031 11.211 5.602 1 96.62 68 ASN B CA 1
ATOM 1487 C C . ASN B 1 68 ? 8.25 10.508 6.703 1 96.62 68 ASN B C 1
ATOM 1489 O O . ASN B 1 68 ? 7.031 10.672 6.812 1 96.62 68 ASN B O 1
ATOM 1493 N N . VAL B 1 69 ? 8.859 9.859 7.629 1 95.38 69 VAL B N 1
ATOM 1494 C CA . VAL B 1 69 ? 8.273 9.031 8.68 1 95.38 69 VAL B CA 1
ATOM 1495 C C . VAL B 1 69 ? 7.59 9.914 9.711 1 95.38 69 VAL B C 1
ATOM 1497 O O . VAL B 1 69 ? 6.535 9.555 10.242 1 95.38 69 VAL B O 1
ATOM 1500 N N . LYS B 1 70 ? 8.18 11.047 9.922 1 95.12 70 LYS B N 1
ATOM 1501 C CA . LYS B 1 70 ? 7.598 11.945 10.906 1 95.12 70 LYS B CA 1
ATOM 1502 C C . LYS B 1 70 ? 6.184 12.367 10.516 1 95.12 70 LYS B C 1
ATOM 1504 O O . LYS B 1 70 ? 5.254 12.258 11.312 1 95.12 70 LYS B O 1
ATOM 1509 N N . PHE B 1 71 ? 6.02 12.742 9.297 1 95.81 71 PHE B N 1
ATOM 1510 C CA . PHE B 1 71 ? 4.707 13.195 8.84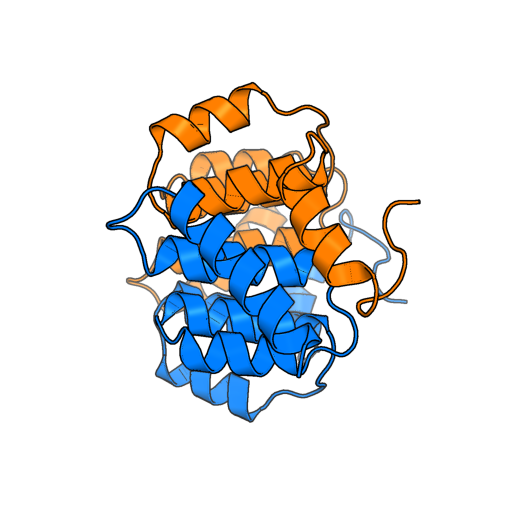4 1 95.81 71 PHE B CA 1
ATOM 1511 C C . PHE B 1 71 ? 3.744 12.016 8.727 1 95.81 71 PHE B C 1
ATOM 1513 O O . PHE B 1 71 ? 2.545 12.164 8.977 1 95.81 71 PHE B O 1
ATOM 1520 N N . ALA B 1 72 ? 4.211 10.906 8.359 1 96.5 72 ALA B N 1
ATOM 1521 C CA . ALA B 1 72 ? 3.385 9.703 8.352 1 96.5 72 ALA B CA 1
ATOM 1522 C C . ALA B 1 72 ? 2.824 9.406 9.734 1 96.5 72 ALA B C 1
ATOM 1524 O O . ALA B 1 72 ? 1.637 9.109 9.883 1 96.5 72 ALA B O 1
ATOM 1525 N N . TRP B 1 73 ? 3.67 9.594 10.734 1 93.5 73 TRP B N 1
ATOM 1526 C CA . TRP B 1 73 ? 3.254 9.367 12.117 1 93.5 73 TRP B CA 1
ATOM 1527 C C . TRP B 1 73 ? 2.217 10.398 12.547 1 93.5 73 TRP B C 1
ATOM 1529 O O . TRP B 1 73 ? 1.269 10.07 13.266 1 93.5 73 TRP B O 1
ATOM 1539 N N . GLU B 1 74 ? 2.41 11.57 12.156 1 94.31 74 GLU B N 1
ATOM 1540 C CA . GLU B 1 74 ? 1.452 12.617 12.492 1 94.31 74 GLU B CA 1
ATOM 1541 C C . GLU B 1 74 ? 0.073 12.312 11.914 1 94.31 74 GLU B C 1
ATOM 1543 O O . GLU B 1 74 ? -0.94 12.461 12.602 1 94.31 74 GLU B O 1
ATOM 1548 N N . LEU B 1 75 ? 0.049 11.898 10.711 1 93.81 75 LEU B N 1
ATOM 1549 C CA . LEU B 1 75 ? -1.217 11.547 10.078 1 93.81 75 LEU B CA 1
ATOM 1550 C C . LEU B 1 75 ? -1.845 10.336 10.75 1 93.81 75 LEU B C 1
ATOM 1552 O O . LEU B 1 75 ? -3.049 10.32 11.016 1 93.81 75 LEU B O 1
ATOM 1556 N N . PHE B 1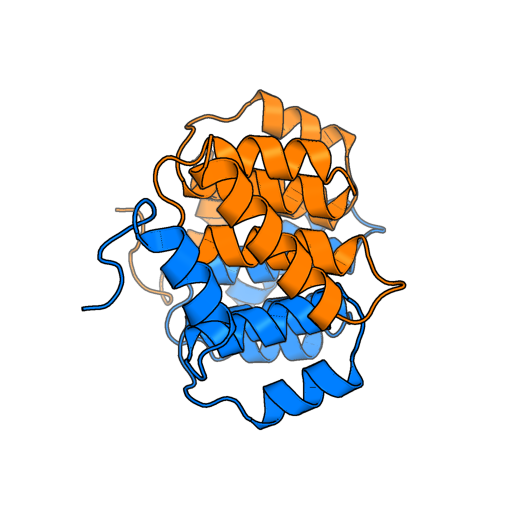 76 ? -1.047 9.359 11.016 1 93.31 76 PHE B N 1
ATOM 1557 C CA . PHE B 1 76 ? -1.52 8.148 11.68 1 93.31 76 PHE B CA 1
ATOM 1558 C C . PHE B 1 76 ? -2.162 8.492 13.023 1 93.31 76 PHE B C 1
ATOM 1560 O O . PHE B 1 76 ? -3.219 7.953 13.359 1 93.31 76 PHE B O 1
ATOM 1567 N N . ASN B 1 77 ? -1.557 9.391 13.68 1 89.75 77 ASN B N 1
ATOM 1568 C CA . ASN B 1 77 ? -2.062 9.781 14.992 1 89.75 77 ASN B CA 1
ATOM 1569 C C . ASN B 1 77 ? -3.381 10.539 14.875 1 89.75 77 ASN B C 1
ATOM 1571 O O . ASN B 1 77 ? -4.191 10.531 15.805 1 89.75 77 ASN B O 1
ATOM 1575 N N . ARG B 1 78 ? -3.672 11.094 13.789 1 89.12 78 ARG B N 1
ATOM 1576 C CA . ARG B 1 78 ? -4.871 11.906 13.602 1 89.12 78 ARG B CA 1
ATOM 1577 C C . ARG B 1 78 ? -6.043 11.047 13.133 1 89.12 78 ARG B C 1
ATOM 1579 O O . ARG B 1 78 ? -7.195 11.484 13.18 1 89.12 78 ARG B O 1
ATOM 1586 N N . LEU B 1 79 ? -5.727 9.859 12.703 1 87.38 79 LEU B N 1
ATOM 1587 C CA . LEU B 1 79 ? -6.82 8.969 12.336 1 87.38 79 LEU B CA 1
ATOM 1588 C C . LEU B 1 79 ? -7.699 8.664 13.539 1 87.38 79 LEU B C 1
ATOM 1590 O O . LEU B 1 79 ? -7.199 8.273 14.602 1 87.38 79 LEU B O 1
ATOM 1594 N N . THR B 1 80 ? -8.953 8.906 13.359 1 82.06 80 THR B N 1
ATOM 1595 C CA . THR B 1 80 ? -9.898 8.672 14.438 1 82.06 80 THR B CA 1
ATOM 1596 C C . THR B 1 80 ? -10.055 7.176 14.711 1 82.06 80 THR B C 1
ATOM 1598 O O . THR B 1 80 ? -10.133 6.758 15.867 1 82.06 80 THR B O 1
ATOM 1601 N N . GLU B 1 81 ? -10.156 6.461 13.57 1 78.12 81 GLU B N 1
ATOM 1602 C CA . GLU B 1 81 ? -10.195 5.004 13.664 1 78.12 81 GLU B CA 1
ATOM 1603 C C . GLU B 1 81 ? -9.008 4.371 12.945 1 78.12 81 GLU B C 1
ATOM 1605 O O . GLU B 1 81 ? -8.812 4.574 11.75 1 78.12 81 GLU B O 1
ATOM 1610 N N . LYS B 1 82 ? -8.172 3.746 13.812 1 80.38 82 LYS B N 1
ATOM 1611 C CA . LYS B 1 82 ? -7.055 3.012 13.227 1 80.38 82 LYS B CA 1
ATOM 1612 C C . LYS B 1 82 ? -7.457 1.582 12.883 1 80.38 82 LYS B C 1
ATOM 1614 O O . LYS B 1 82 ? -7.75 0.778 13.766 1 80.38 82 LYS B O 1
ATOM 1619 N N . ASP B 1 83 ? -7.543 1.423 11.562 1 80.38 83 ASP B N 1
ATOM 1620 C CA . ASP B 1 83 ? -7.922 0.083 11.125 1 80.38 83 ASP B CA 1
ATOM 1621 C C . ASP B 1 83 ? -6.715 -0.676 10.578 1 80.38 83 ASP B C 1
ATOM 1623 O O . ASP B 1 83 ? -5.578 -0.216 10.695 1 80.38 83 ASP B O 1
ATOM 1627 N N . LEU B 1 84 ? -7.027 -1.835 10.125 1 75.69 84 LEU B N 1
ATOM 1628 C CA . LEU B 1 84 ? -5.965 -2.738 9.688 1 75.69 84 LEU B CA 1
ATOM 1629 C C . LEU B 1 84 ? -5.191 -2.143 8.523 1 75.69 84 LEU B C 1
ATOM 1631 O O . LEU B 1 84 ? -3.982 -2.359 8.398 1 75.69 84 LEU B O 1
ATOM 1635 N N . LEU B 1 85 ? -5.867 -1.363 7.711 1 83.94 85 LEU B N 1
ATOM 1636 C CA . LEU B 1 85 ? -5.219 -0.762 6.551 1 83.94 85 LEU B CA 1
ATOM 1637 C C . LEU B 1 85 ? -4.211 0.299 6.984 1 83.94 85 LEU B C 1
ATOM 1639 O O . LEU B 1 85 ? -3.098 0.358 6.453 1 83.94 85 LEU B O 1
ATOM 1643 N N . SER B 1 86 ? -4.605 1.118 7.969 1 89.38 86 SER B N 1
ATOM 1644 C CA . SER B 1 86 ? -3.715 2.18 8.422 1 89.38 86 SER B CA 1
ATOM 1645 C C . SER B 1 86 ? -2.539 1.615 9.219 1 89.38 86 SER B C 1
ATOM 1647 O O . SER B 1 86 ? -1.417 2.113 9.109 1 89.38 86 SER B O 1
ATOM 1649 N N . VAL B 1 87 ? -2.82 0.622 9.992 1 86.19 87 VAL B N 1
ATOM 1650 C CA . VAL B 1 87 ? -1.759 -0.025 10.758 1 86.19 87 VAL B CA 1
ATOM 1651 C C . VAL B 1 87 ? -0.751 -0.662 9.805 1 86.19 87 VAL B C 1
ATOM 1653 O O . VAL B 1 87 ? 0.46 -0.52 9.984 1 86.19 87 VAL B O 1
ATOM 1656 N N . ASN B 1 88 ? -1.188 -1.27 8.773 1 88.62 88 ASN B N 1
ATOM 1657 C CA . ASN B 1 88 ? -0.311 -1.892 7.789 1 88.62 88 ASN B CA 1
ATOM 1658 C C . ASN B 1 88 ? 0.511 -0.851 7.035 1 88.62 88 ASN B C 1
ATOM 1660 O O . ASN B 1 88 ? 1.675 -1.09 6.707 1 88.62 88 ASN B O 1
ATOM 1664 N N . ALA B 1 89 ? -0.151 0.244 6.77 1 92.88 89 ALA B N 1
ATOM 1665 C CA . ALA B 1 89 ? 0.577 1.322 6.102 1 92.88 89 ALA B CA 1
ATOM 1666 C C . ALA B 1 89 ? 1.72 1.832 6.977 1 92.88 89 ALA B C 1
ATOM 1668 O O . ALA B 1 89 ? 2.816 2.1 6.48 1 92.88 89 ALA B O 1
ATOM 1669 N N . MET B 1 90 ? 1.46 1.826 8.289 1 92.81 90 MET B N 1
ATOM 1670 C CA . MET B 1 90 ? 2.482 2.338 9.195 1 92.81 90 MET B CA 1
ATOM 1671 C C . MET B 1 90 ? 3.594 1.313 9.398 1 92.81 90 MET B C 1
ATOM 1673 O O . MET B 1 90 ? 4.77 1.676 9.484 1 92.81 90 MET B O 1
ATOM 1677 N N . ILE B 1 91 ? 3.271 0.093 9.461 1 90.38 91 ILE B N 1
ATOM 1678 C CA . ILE B 1 91 ? 4.27 -0.968 9.531 1 90.38 91 ILE B CA 1
ATOM 1679 C C . ILE B 1 91 ? 5.188 -0.897 8.312 1 90.38 91 ILE B C 1
ATOM 1681 O O . ILE B 1 91 ? 6.414 -0.936 8.453 1 90.38 91 ILE B O 1
ATOM 1685 N N . SER B 1 92 ? 4.602 -0.783 7.137 1 94.38 92 SER B N 1
ATOM 1686 C CA . SER B 1 92 ? 5.379 -0.675 5.906 1 94.38 92 SER B CA 1
ATOM 1687 C C . SER B 1 92 ? 6.266 0.566 5.922 1 94.38 92 SER B C 1
ATOM 1689 O O . SER B 1 92 ? 7.395 0.535 5.43 1 94.38 92 SER B O 1
ATOM 1691 N N . CYS B 1 93 ? 5.707 1.587 6.48 1 96.31 93 CYS B N 1
ATOM 1692 C CA . CYS B 1 93 ? 6.449 2.842 6.562 1 96.31 93 CYS B CA 1
ATOM 1693 C C . CYS B 1 93 ? 7.711 2.676 7.398 1 96.31 93 CYS B C 1
ATOM 1695 O O . CYS B 1 93 ? 8.805 3.041 6.961 1 96.31 93 CYS B O 1
ATOM 1697 N N . ILE B 1 94 ? 7.562 2.09 8.523 1 94.25 94 ILE B N 1
ATOM 1698 C CA . ILE B 1 94 ? 8.695 1.922 9.43 1 94.25 94 ILE B CA 1
ATOM 1699 C C . ILE B 1 94 ? 9.695 0.937 8.828 1 94.25 94 ILE B C 1
ATOM 1701 O O . ILE B 1 94 ? 10.898 1.199 8.805 1 94.25 94 ILE B O 1
ATOM 1705 N N . ALA B 1 95 ? 9.203 -0.099 8.273 1 94.94 95 ALA B N 1
ATOM 1706 C CA . ALA B 1 95 ? 10.055 -1.141 7.695 1 94.94 95 ALA B CA 1
ATOM 1707 C C . ALA B 1 95 ? 10.836 -0.61 6.5 1 94.94 95 ALA B C 1
ATOM 1709 O O . ALA B 1 95 ? 12.023 -0.914 6.348 1 94.94 95 ALA B O 1
ATOM 1710 N N . GLN B 1 96 ? 10.234 0.187 5.672 1 95.75 96 GLN B N 1
ATOM 1711 C CA . GLN B 1 96 ? 10.844 0.706 4.453 1 95.75 96 GLN B CA 1
ATOM 1712 C C . GLN B 1 96 ? 11.961 1.699 4.773 1 95.75 96 GLN B C 1
ATOM 1714 O O . GLN B 1 96 ? 12.93 1.812 4.027 1 95.75 96 GLN B O 1
ATOM 1719 N N . ASN B 1 97 ? 11.875 2.354 5.887 1 94.81 97 ASN B N 1
ATOM 1720 C CA . ASN B 1 97 ? 12.797 3.439 6.199 1 94.81 97 ASN B CA 1
ATOM 1721 C C . ASN B 1 97 ? 13.781 3.043 7.293 1 94.81 97 ASN B C 1
ATOM 1723 O O . ASN B 1 97 ? 14.547 3.879 7.781 1 94.81 97 ASN B O 1
ATOM 1727 N N . ASN B 1 98 ? 13.656 1.814 7.668 1 89.5 98 ASN B N 1
ATOM 1728 C CA . ASN B 1 98 ? 14.617 1.231 8.609 1 89.5 98 ASN B CA 1
ATOM 1729 C C . ASN B 1 98 ? 15.234 -0.045 8.047 1 89.5 98 ASN B C 1
ATOM 1731 O O . ASN B 1 98 ? 15.328 -1.056 8.75 1 89.5 98 ASN B O 1
ATOM 1735 N N . ARG B 1 99 ? 15.766 -0.013 6.84 1 83.62 99 ARG B N 1
ATOM 1736 C CA . ARG B 1 99 ? 16.188 -1.213 6.121 1 83.62 99 ARG B CA 1
ATOM 1737 C C . ARG B 1 99 ? 17.438 -1.812 6.734 1 83.62 99 ARG B C 1
ATOM 1739 O O . ARG B 1 99 ? 17.781 -2.969 6.473 1 83.62 99 ARG B O 1
ATOM 1746 N N . ARG B 1 100 ? 18 -1.044 7.559 1 85.69 100 ARG B N 1
ATOM 1747 C CA . ARG B 1 100 ? 19.219 -1.546 8.188 1 85.69 100 ARG B CA 1
ATOM 1748 C C . ARG B 1 100 ? 18.891 -2.455 9.367 1 85.69 100 ARG B C 1
ATOM 1750 O O . ARG B 1 100 ? 19.75 -3.182 9.852 1 85.69 100 ARG B O 1
ATOM 1757 N N . ARG B 1 101 ? 17.703 -2.488 9.812 1 87 101 ARG B N 1
ATOM 1758 C CA . ARG B 1 101 ? 17.281 -3.293 10.953 1 87 101 ARG B CA 1
ATOM 1759 C C . ARG B 1 101 ? 16.297 -4.387 10.523 1 87 101 ARG B C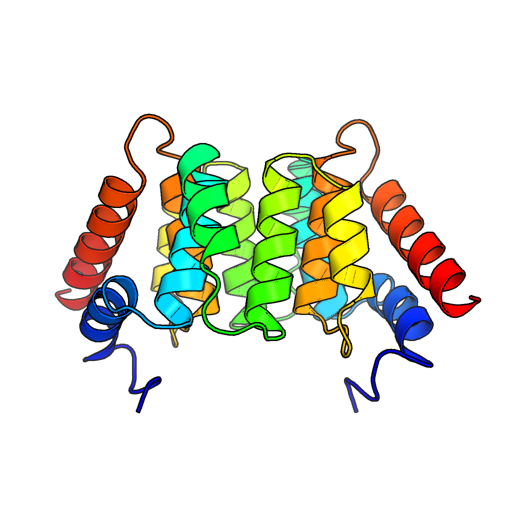 1
ATOM 1761 O O . ARG B 1 101 ? 15.617 -4.25 9.516 1 87 101 ARG B O 1
ATOM 1768 N N . PRO B 1 102 ? 16.375 -5.508 11.344 1 89.5 102 PRO B N 1
ATOM 1769 C CA . PRO B 1 102 ? 15.352 -6.523 11.078 1 89.5 102 PRO B CA 1
ATOM 1770 C C . PRO B 1 102 ? 13.93 -5.984 11.219 1 89.5 102 PRO B C 1
ATOM 1772 O O . PRO B 1 102 ? 13.688 -5.07 12.008 1 89.5 102 PRO B O 1
ATOM 1775 N N . PHE B 1 103 ? 13.023 -6.566 10.414 1 91.19 103 PHE B N 1
ATOM 1776 C CA . PHE B 1 103 ? 11.617 -6.184 10.461 1 91.19 103 PHE B CA 1
ATOM 1777 C C . PHE B 1 103 ? 11.07 -6.262 11.883 1 91.19 103 PHE B C 1
ATOM 1779 O O . PHE B 1 103 ? 10.242 -5.445 12.281 1 91.19 103 PHE B O 1
ATOM 1786 N N . SER B 1 104 ? 11.555 -7.156 12.664 1 87.31 104 SER B N 1
ATOM 1787 C CA . SER B 1 104 ? 11.086 -7.312 14.039 1 87.31 104 SER B CA 1
ATOM 1788 C C . SER B 1 104 ? 11.336 -6.051 14.859 1 87.31 104 SER B C 1
ATOM 1790 O O . SER B 1 104 ? 10.578 -5.742 15.781 1 87.31 104 SER B O 1
ATOM 1792 N N . CYS B 1 105 ? 12.375 -5.383 14.531 1 88.25 105 CYS B N 1
ATOM 1793 C CA . CYS B 1 105 ? 12.648 -4.109 15.195 1 88.25 105 CYS B CA 1
ATOM 1794 C C . CYS B 1 105 ? 11.586 -3.074 14.844 1 88.25 105 CYS B C 1
ATOM 1796 O O . CYS B 1 105 ? 11.172 -2.291 15.703 1 88.25 105 CYS B O 1
ATOM 1798 N N . SER B 1 106 ? 11.156 -3.076 13.641 1 88 106 SER B N 1
ATOM 1799 C CA . SER B 1 106 ? 10.125 -2.152 13.188 1 88 106 SER B CA 1
ATOM 1800 C C . SER B 1 106 ? 8.797 -2.418 13.898 1 88 106 SER B C 1
ATOM 1802 O O . SER B 1 106 ? 8.109 -1.482 14.305 1 88 106 SER B O 1
ATOM 1804 N N . MET B 1 107 ? 8.492 -3.662 14.07 1 86.81 107 MET B N 1
ATOM 1805 C CA . MET B 1 107 ? 7.262 -4.039 14.766 1 86.81 107 MET B CA 1
ATOM 1806 C C . MET B 1 107 ? 7.305 -3.594 16.219 1 86.81 107 MET B C 1
ATOM 1808 O O . MET B 1 107 ? 6.309 -3.098 16.75 1 86.81 107 MET B O 1
ATOM 1812 N N . ARG B 1 108 ? 8.367 -3.746 16.734 1 84.31 108 ARG B N 1
ATOM 1813 C CA . ARG B 1 108 ? 8.547 -3.311 18.109 1 84.31 108 ARG B CA 1
ATOM 1814 C C . ARG B 1 108 ? 8.422 -1.795 18.234 1 84.31 108 ARG B C 1
ATOM 1816 O O . ARG B 1 108 ? 7.809 -1.286 19.172 1 84.31 108 ARG B O 1
ATOM 1823 N N . CYS B 1 109 ? 9.016 -1.14 17.344 1 83.62 109 CYS B N 1
ATOM 1824 C CA . CYS B 1 109 ? 8.961 0.317 17.312 1 83.62 109 CYS B CA 1
ATOM 1825 C C . CYS B 1 109 ? 7.52 0.805 17.219 1 83.62 109 CYS B C 1
ATOM 1827 O O . CYS B 1 109 ? 7.113 1.721 17.938 1 83.62 109 CYS B O 1
ATOM 1829 N N . LEU B 1 110 ? 6.816 0.224 16.375 1 84.94 110 LEU B N 1
ATOM 1830 C CA . LEU B 1 110 ? 5.422 0.608 16.188 1 84.94 110 LEU B CA 1
ATOM 1831 C C . LEU B 1 110 ? 4.617 0.383 17.469 1 84.94 110 LEU B C 1
ATOM 1833 O O . LEU B 1 110 ? 3.854 1.255 17.891 1 84.94 110 LEU B O 1
ATOM 1837 N N . LYS B 1 111 ? 4.82 -0.728 18.047 1 82.25 111 LYS B N 1
ATOM 1838 C CA . LYS B 1 111 ? 4.105 -1.067 19.266 1 82.25 111 LYS B CA 1
ATOM 1839 C C . LYS B 1 111 ? 4.402 -0.06 20.375 1 82.25 111 LYS B C 1
ATOM 1841 O O . LYS B 1 111 ? 3.492 0.392 21.078 1 82.25 111 LYS B O 1
ATOM 1846 N N . LEU B 1 112 ? 5.594 0.265 20.469 1 78.38 112 LEU B N 1
ATOM 1847 C CA . LEU B 1 112 ? 6.012 1.195 21.516 1 78.38 112 LEU B CA 1
ATOM 1848 C C . LEU B 1 112 ? 5.41 2.578 21.281 1 78.38 112 LEU B C 1
ATOM 1850 O O . LEU B 1 112 ? 4.957 3.229 22.234 1 78.38 112 LEU B O 1
ATOM 1854 N N . LYS B 1 113 ? 5.434 2.934 20.141 1 79.19 113 LYS B N 1
ATOM 1855 C CA . LYS B 1 113 ? 4.934 4.27 19.812 1 79.19 113 LYS B CA 1
ATOM 1856 C C . LYS B 1 113 ? 3.422 4.348 20 1 79.19 113 LYS B C 1
ATOM 1858 O O . LYS B 1 113 ? 2.902 5.352 20.484 1 79.19 113 LYS B O 1
ATOM 1863 N N . ILE B 1 114 ? 2.762 3.336 19.641 1 75.69 114 ILE B N 1
ATOM 1864 C CA . ILE B 1 114 ? 1.311 3.305 19.781 1 75.69 114 ILE B CA 1
ATOM 1865 C C . ILE B 1 114 ? 0.948 3.314 21.266 1 75.69 114 ILE B C 1
ATOM 1867 O O . ILE B 1 114 ? 0.023 4.02 21.688 1 75.69 114 ILE B O 1
ATOM 1871 N N . MET B 1 115 ? 1.69 2.58 21.969 1 73.5 115 MET B N 1
ATOM 1872 C CA . MET B 1 115 ? 1.447 2.512 23.422 1 73.5 115 MET B CA 1
ATOM 1873 C C . MET B 1 115 ? 1.732 3.855 24.078 1 73.5 115 MET B C 1
ATOM 1875 O O . MET B 1 115 ? 1.016 4.266 25 1 73.5 115 MET B O 1
ATOM 1879 N N . SER B 1 116 ? 2.74 4.465 23.672 1 72 116 SER B N 1
ATOM 1880 C CA . SER B 1 116 ? 3.111 5.758 24.234 1 72 116 SER B CA 1
ATOM 1881 C C . SER B 1 116 ? 2.062 6.82 23.922 1 72 116 SER B C 1
ATOM 1883 O O . SER B 1 116 ? 1.821 7.715 24.734 1 72 116 SER B O 1
ATOM 1885 N N . ASN B 1 117 ? 1.536 6.762 22.75 1 67.38 117 ASN B N 1
ATOM 1886 C CA . ASN B 1 117 ? 0.516 7.734 22.375 1 67.38 117 ASN B CA 1
ATOM 1887 C C . ASN B 1 117 ? -0.788 7.496 23.125 1 67.38 117 ASN B C 1
ATOM 1889 O O . ASN B 1 117 ? -1.596 8.414 23.297 1 67.38 117 ASN B O 1
ATOM 1893 N N . GLN B 1 118 ? -1.013 6.281 23.438 1 56.88 118 GLN B N 1
ATOM 1894 C CA . GLN B 1 118 ? -2.188 6.004 24.266 1 56.88 118 GLN B CA 1
ATOM 1895 C C . GLN B 1 118 ? -1.996 6.512 25.688 1 56.88 118 GLN B C 1
ATOM 1897 O O . GLN B 1 118 ? -2.971 6.781 26.391 1 56.88 118 GLN B O 1
ATOM 1902 N N . MET B 1 119 ? -0.858 6.508 26 1 46.81 119 MET B N 1
ATOM 1903 C CA . MET B 1 119 ? -0.594 6.988 27.359 1 46.81 119 MET B CA 1
ATOM 1904 C C . MET B 1 119 ? -0.608 8.516 27.406 1 46.81 119 MET B C 1
ATOM 1906 O O . MET B 1 119 ? -0.681 9.102 28.484 1 46.81 119 MET B O 1
ATOM 1910 N N . LYS B 1 120 ? -0.677 9.086 26.344 1 47.53 120 LYS B N 1
ATOM 1911 C CA . LYS B 1 120 ? -0.771 10.539 26.406 1 47.53 120 LYS B CA 1
ATOM 1912 C C . LYS B 1 120 ? -2.223 11 26.312 1 47.53 120 LYS B C 1
ATOM 1914 O O . LYS B 1 120 ? -3.051 10.352 25.672 1 47.53 120 LYS B O 1
#

Nearest PDB structures (foldseek):
  5iww-assembly1_D  TM=6.867E-01  e=5.783E-02  unidentified
  8aw4-assembly1_B  TM=5.423E-01  e=2.028E+00  synthetic construct
  8bd7-assembly1_K  TM=5.093E-01  e=3.577E+00  Chlamydomonas reinhardtii
  4uzy-assembly1_A  TM=5.050E-01  e=4.175E+00  Chlamydomonas reinhardtii
  5iww-assembly1_D  TM=6.709E-01  e=7.157E-02  unidentified

Secondary structure (DSSP, 8-state):
-----TTTHHHHHHHHHHS-SHHHHHHHHHHHHHHT-HHHHHHHHHT-S---HHHHHHHHHHHHHTT-HHHHHHHHHH-SS--HHHHHHHHHHHHHT-TTS-HHHHHHHHHHHHHHHH--/-----HHHHHHHHHHHHHS-SHHHHHHHHHHHHHHT-HHHHHHHHHT-S---HHHHHHHHHHHHHTT-HHHHHHHHHH-SS--HHHHHHHHHHHHHT-TTS-HHHHHHHHHHHHHHHH--

Foldseek 3Di:
DQPPDCPVHVVVVVVVCVDPDLSVLLVQLLVCLVVVVVVVNVVSVVVRPDDDPSVLLSVLLSCLSVLNLVVSVVSLLPHPDDDPSSLVSNLSSQCSNPVVDDSVVSVVVSVVVVVVSVVD/DLCDPVVVVVVSVVVVCVDPDLSVLLVQLLVCLVVVVVVVNVVSVVVRPDDDPSVLLSVLLSCLSVLNLVVSVVSLLPHPDDDPSSLVSNLSSQCSNPVVDDSVVSVVVSVVVVVVSVVD

InterPro domains:
  IPR002885 Pentatricopeptide repeat [PF01535] (54-83)
  IPR002885 Pentatricopeptide repeat [PS51375] (52-86)
  IPR002885 Pentatricopeptide repeat [TIGR00756] (54-83)
  IPR011990 Tetratricopeptide-like helical domain superfamily [G3DSA:1.25.40.10] (9-105)
  IPR046960 Pentatricopeptide repeat-containing protein At4g14850-like, plant [PTHR47926] (21-100)